Protein AF-A0A4Q3C6B8-F1 (afdb_monomer)

Foldseek 3Di:
DEDEEAPCFFDPLVVDTDGHYPAQEAEADQEEYEYYYDQEEHEYENEEEYAYHYYNAHYEYEYEYEYELPHAEYEYEHHNHYYAYEYDYHYDNHAYEYEAENHDDEEYEYEHEPYQEYEYEDAEYAYEYEYEQQHHAYEYEDHAAQYEYEYAAAQLRHDNFVRAEYEHDDVVRNYAYHCPRVVVNLVAPPDDDDACQVLQAWAWEDDPQKIFTWGDRDSPVPDTTGRYIYHRDDPLNDACSRYNNHQHHYPPDGTDD

pLDDT: mean 91.23, std 8.82, range [54.34, 98.69]

Sequence (257 aa):
MRVSVGPATAQNTGHGNDTLAGIENLFGSSFDDELSGNSSANYLHGFDGGNDLLEGMGGDDVLEVQRSSSSGAAAITMLGGGGSDILRYTGNGASDSATLSGGGGSSDTIEATGLLNGTITTSSGNDRASIDTMVGQYVITMGSGGDVLALQSTGGGFRAVNAINLTDFDPAEGDRIDLSAWIAGGALQNYTRGNPFLTGHLQLAQAGPHTLLQVDRDGGSDNFVTLLTFQNVTATAFTAASLGGFPPHVEGQGPLD

Secondary structure (DSSP, 8-state):
-EEESS-SS-EE-SSSEE---S--EEE--SS--EEE--SS--EEE--SSS--EEE--SSS-EEEEEE-TTSPP-EEEEEEEESS-EEEEEESS---EEEEEEEESS--EEEEES-SEEEEE--BSS-EEEEESSS-EEEEE--BSS-EEEEE-STT----SS-EEES---TTTT-EEE-HHHHHTT-SSS--SS-TTTTTSEEEEEETTEEEEEE-SSS-SS--EEEEEETT--GGG--GGGGTT---BBTTS-B--

Mean predicted aligned error: 5.63 Å

Solvent-accessible surface area (backbone atoms only — not comparable to full-atom values): 12058 Å² total; per-residue (Å²): 68,48,47,55,40,56,43,96,51,69,34,52,65,80,82,52,71,46,65,45,69,90,57,53,68,49,73,51,43,62,42,46,23,38,41,35,41,39,75,49,53,26,39,41,32,40,42,50,30,41,43,29,38,40,34,28,50,21,31,48,21,38,41,38,36,46,35,45,59,83,35,65,68,28,55,36,36,40,35,26,30,24,39,46,13,36,40,38,40,42,29,49,73,26,62,27,37,37,40,41,31,28,35,51,81,26,43,21,39,38,39,40,36,44,43,34,32,39,39,39,37,31,44,28,32,56,29,36,40,36,36,42,33,54,65,22,33,36,42,38,37,60,54,47,46,43,28,34,46,32,41,33,25,64,91,33,34,72,60,29,59,74,22,34,38,34,60,52,74,39,60,89,55,47,22,27,38,35,48,64,54,18,51,75,21,39,44,44,43,94,67,85,84,82,48,52,35,79,54,29,26,32,36,35,39,72,55,85,62,21,19,30,42,24,37,15,49,70,29,81,67,77,68,70,42,42,40,35,37,34,42,75,29,60,59,86,66,63,40,23,74,32,43,64,66,33,54,46,25,39,69,100,55,68,73,52,130

Structure (mmCIF, N/CA/C/O backbone):
data_AF-A0A4Q3C6B8-F1
#
_entry.id   AF-A0A4Q3C6B8-F1
#
loop_
_atom_site.group_PDB
_atom_site.id
_atom_site.type_symbol
_atom_site.label_atom_id
_atom_site.label_alt_id
_atom_site.label_comp_id
_atom_site.label_asym_id
_atom_site.label_entity_id
_atom_site.label_seq_id
_atom_site.pdbx_PDB_ins_code
_atom_site.Cartn_x
_atom_site.Cartn_y
_atom_site.Cartn_z
_atom_site.occupancy
_atom_site.B_iso_or_equiv
_atom_site.auth_seq_id
_atom_site.auth_comp_id
_atom_site.auth_asym_id
_atom_site.auth_atom_id
_atom_site.pdbx_PDB_model_num
ATOM 1 N N . MET A 1 1 ? 19.639 2.929 -17.322 1.00 80.12 1 MET A N 1
ATOM 2 C CA . MET A 1 1 ? 19.538 2.999 -18.795 1.00 80.12 1 MET A CA 1
ATOM 3 C C . MET A 1 1 ? 18.156 3.547 -19.167 1.00 80.12 1 MET A C 1
ATOM 5 O O . MET A 1 1 ? 17.335 3.666 -18.276 1.00 80.12 1 MET A O 1
ATOM 9 N N . ARG A 1 2 ? 17.872 3.920 -20.425 1.00 81.81 2 ARG A N 1
ATOM 10 C CA . ARG A 1 2 ? 16.517 4.356 -20.825 1.00 81.81 2 ARG A CA 1
ATOM 11 C C . ARG A 1 2 ? 16.004 3.507 -21.981 1.00 81.81 2 ARG A C 1
ATOM 13 O O . ARG A 1 2 ? 16.585 3.545 -23.066 1.00 81.81 2 ARG A O 1
ATOM 20 N N . VAL A 1 3 ? 14.919 2.779 -21.752 1.00 81.00 3 VAL A N 1
ATOM 21 C CA . VAL A 1 3 ? 14.316 1.847 -22.710 1.00 81.00 3 VAL A CA 1
ATOM 22 C C . VAL A 1 3 ? 12.826 2.131 -22.807 1.00 81.00 3 VAL A C 1
ATOM 24 O O . VAL A 1 3 ? 12.165 2.392 -21.805 1.00 81.00 3 VAL A O 1
ATOM 27 N N . SER A 1 4 ? 12.280 2.101 -24.019 1.00 79.56 4 SER A N 1
ATOM 28 C CA . SER A 1 4 ? 10.838 2.260 -24.220 1.00 79.56 4 SER A CA 1
ATOM 29 C C . SER A 1 4 ? 10.342 1.267 -25.254 1.00 79.56 4 SER A C 1
ATOM 31 O O . SER A 1 4 ? 11.042 0.998 -26.231 1.00 79.56 4 SER A O 1
ATOM 33 N N . VAL A 1 5 ? 9.134 0.743 -25.080 1.00 77.19 5 VAL A N 1
ATOM 34 C CA . VAL A 1 5 ? 8.545 -0.157 -26.069 1.00 77.19 5 VAL A CA 1
ATOM 35 C C . VAL A 1 5 ? 8.036 0.626 -27.281 1.00 77.19 5 VAL A C 1
ATOM 37 O O . VAL A 1 5 ? 7.344 1.632 -27.156 1.00 77.19 5 VAL A O 1
ATOM 40 N N . GLY A 1 6 ? 8.340 0.140 -28.489 1.00 67.75 6 GLY A N 1
ATOM 41 C CA . GLY A 1 6 ? 7.718 0.617 -29.725 1.00 67.75 6 GLY A CA 1
ATOM 42 C C . GLY A 1 6 ? 8.339 1.813 -30.468 1.00 67.75 6 GLY A C 1
ATOM 43 O O . GLY A 1 6 ? 7.788 2.158 -31.519 1.00 67.75 6 GLY A O 1
ATOM 44 N N . PRO A 1 7 ? 9.455 2.457 -30.067 1.00 59.62 7 PRO A N 1
ATOM 45 C CA . PRO A 1 7 ? 10.072 3.428 -30.951 1.00 59.62 7 PRO A CA 1
ATOM 46 C C . PRO A 1 7 ? 10.719 2.706 -32.134 1.00 59.62 7 PRO A C 1
ATOM 48 O O . PRO A 1 7 ? 11.651 1.920 -31.989 1.00 59.62 7 PRO A O 1
ATOM 51 N N . ALA A 1 8 ? 10.298 3.066 -33.347 1.00 62.09 8 ALA A N 1
ATOM 52 C CA . ALA A 1 8 ? 10.990 2.715 -34.590 1.00 62.09 8 ALA A CA 1
ATOM 53 C C . ALA A 1 8 ? 12.325 3.482 -34.767 1.00 62.09 8 ALA A C 1
ATOM 55 O O . ALA A 1 8 ? 12.795 3.693 -35.885 1.00 62.09 8 ALA A O 1
ATOM 56 N N . THR A 1 9 ? 12.923 3.944 -33.667 1.00 69.69 9 THR A N 1
ATOM 57 C CA . THR A 1 9 ? 14.166 4.716 -33.611 1.00 69.69 9 THR A CA 1
ATOM 58 C C . THR A 1 9 ? 15.103 4.100 -32.585 1.00 69.69 9 THR A C 1
ATOM 60 O O . THR A 1 9 ? 14.650 3.620 -31.549 1.00 69.69 9 THR A O 1
ATOM 63 N N . ALA A 1 10 ? 16.407 4.157 -32.849 1.00 77.06 10 ALA A N 1
ATOM 64 C CA . ALA A 1 10 ? 17.392 3.523 -31.990 1.00 77.06 10 ALA A CA 1
ATOM 65 C C . ALA A 1 10 ? 17.467 4.175 -30.590 1.00 77.06 10 ALA A C 1
ATOM 67 O O . ALA A 1 10 ? 17.500 5.401 -30.472 1.00 77.06 10 ALA A O 1
ATOM 68 N N . GLN A 1 11 ? 17.522 3.346 -29.549 1.00 78.44 11 GLN A N 1
ATOM 69 C CA . GLN A 1 11 ? 17.555 3.699 -28.130 1.00 78.44 11 GLN A CA 1
ATOM 70 C C . GLN A 1 11 ? 18.843 3.202 -27.482 1.00 78.44 11 GLN A C 1
ATOM 72 O O . GLN A 1 11 ? 19.295 2.106 -27.793 1.00 78.44 11 GLN A O 1
ATOM 77 N N . ASN A 1 12 ? 19.408 3.968 -26.547 1.00 77.62 12 ASN A N 1
ATOM 78 C CA . ASN A 1 12 ? 20.591 3.537 -25.808 1.00 77.62 12 ASN A CA 1
ATOM 79 C C . ASN A 1 12 ? 20.211 2.592 -24.653 1.00 77.62 12 ASN A C 1
ATOM 81 O O . ASN A 1 12 ? 19.857 3.042 -23.562 1.00 77.62 12 ASN A O 1
ATOM 85 N N . THR A 1 13 ? 20.335 1.289 -24.889 1.00 76.56 13 THR A N 1
ATOM 86 C CA . THR A 1 13 ? 20.000 0.199 -23.951 1.00 76.56 13 THR A CA 1
ATOM 87 C C . THR A 1 13 ? 21.134 -0.121 -22.969 1.00 76.56 13 THR A C 1
ATOM 89 O O . THR A 1 13 ? 21.165 -1.184 -22.361 1.00 76.56 13 THR A O 1
ATOM 92 N N . GLY A 1 14 ? 22.159 0.732 -22.871 1.00 70.19 14 GLY A N 1
ATOM 93 C CA . GLY A 1 14 ? 23.375 0.421 -22.109 1.00 70.19 14 GLY A CA 1
ATOM 94 C C . GLY A 1 14 ? 24.320 -0.572 -22.804 1.00 70.19 14 GLY A C 1
ATOM 95 O O . GLY A 1 14 ? 25.470 -0.705 -22.383 1.00 70.19 14 GLY A O 1
ATOM 96 N N . HIS A 1 15 ? 23.896 -1.193 -23.911 1.00 75.38 15 HIS A N 1
ATOM 97 C CA . HIS A 1 15 ? 24.707 -2.095 -24.739 1.00 75.38 15 HIS A CA 1
ATOM 98 C C . HIS A 1 15 ? 24.852 -1.638 -26.199 1.00 75.38 15 HIS A C 1
ATOM 100 O O . HIS A 1 15 ? 25.316 -2.392 -27.052 1.00 75.38 15 HIS A O 1
ATOM 106 N N . GLY A 1 16 ? 24.524 -0.380 -26.483 1.00 76.19 16 GLY A N 1
ATOM 107 C CA . GLY A 1 16 ? 24.521 0.177 -27.830 1.00 76.19 16 GLY A CA 1
ATOM 108 C C . GLY A 1 16 ? 23.210 0.891 -28.115 1.00 76.19 16 GLY A C 1
ATOM 109 O O . GLY A 1 16 ? 22.441 1.167 -27.201 1.00 76.19 16 GLY A O 1
ATOM 110 N N . ASN A 1 17 ? 22.992 1.224 -29.388 1.00 79.44 17 ASN A N 1
ATOM 111 C CA . ASN A 1 17 ? 21.743 1.815 -29.850 1.00 79.44 17 ASN A CA 1
ATOM 112 C C . ASN A 1 17 ? 20.891 0.733 -30.529 1.00 79.44 17 ASN A C 1
ATOM 114 O O . ASN A 1 17 ? 21.224 0.318 -31.640 1.00 79.44 17 ASN A O 1
ATOM 118 N N . ASP A 1 18 ? 19.792 0.321 -29.903 1.00 71.62 18 ASP A N 1
ATOM 119 C CA . ASP A 1 18 ? 18.901 -0.740 -30.384 1.00 71.62 18 ASP A CA 1
ATOM 120 C C . ASP A 1 18 ? 17.544 -0.188 -30.816 1.00 71.62 18 ASP A C 1
ATOM 122 O O . ASP A 1 18 ? 17.022 0.748 -30.223 1.00 71.62 18 ASP A O 1
ATOM 126 N N . THR A 1 19 ? 16.942 -0.765 -31.854 1.00 72.31 19 THR A N 1
ATOM 127 C CA . THR A 1 19 ? 15.549 -0.464 -32.226 1.00 72.31 19 THR A CA 1
ATOM 128 C C . THR A 1 19 ? 14.666 -1.606 -31.744 1.00 72.31 19 THR A C 1
ATOM 130 O O . THR A 1 19 ? 14.809 -2.729 -32.225 1.00 72.31 19 THR A O 1
ATOM 133 N N . LEU A 1 20 ? 13.771 -1.324 -30.797 1.00 68.81 20 LEU A N 1
ATOM 134 C CA . LEU A 1 20 ? 12.902 -2.317 -30.167 1.00 68.81 20 LEU A CA 1
ATOM 135 C C . LEU A 1 20 ? 11.467 -2.144 -30.678 1.00 68.81 20 LEU A C 1
ATOM 137 O O . LEU A 1 20 ? 10.818 -1.131 -30.423 1.00 68.81 20 LEU A O 1
ATOM 141 N N . ALA A 1 21 ? 10.966 -3.139 -31.409 1.00 67.44 21 ALA A N 1
ATOM 142 C CA . ALA A 1 21 ? 9.603 -3.156 -31.932 1.00 67.44 21 ALA A CA 1
ATOM 143 C C . ALA A 1 21 ? 8.926 -4.489 -31.589 1.00 67.44 21 ALA A C 1
ATOM 145 O O . ALA A 1 21 ? 9.534 -5.540 -31.780 1.00 67.44 21 ALA A O 1
ATOM 146 N N . GLY A 1 22 ? 7.677 -4.432 -31.108 1.00 63.47 22 GLY A N 1
ATOM 147 C CA . GLY A 1 22 ? 6.909 -5.618 -30.702 1.00 63.47 22 GLY A CA 1
ATOM 148 C C . GLY A 1 22 ? 7.515 -6.355 -29.504 1.00 63.47 22 GLY A C 1
ATOM 149 O O . GLY A 1 22 ? 7.653 -7.569 -29.557 1.00 63.47 22 GLY A O 1
ATOM 150 N N . ILE A 1 23 ? 7.980 -5.611 -28.494 1.00 65.94 23 ILE A N 1
ATOM 151 C CA . ILE A 1 23 ? 8.549 -6.162 -27.259 1.00 65.94 23 ILE A CA 1
ATOM 152 C C . ILE A 1 23 ? 7.577 -5.885 -26.121 1.00 65.94 23 ILE A C 1
ATOM 154 O O . ILE A 1 23 ? 7.405 -4.739 -25.745 1.00 65.94 23 ILE A O 1
ATOM 158 N N . GLU A 1 24 ? 6.975 -6.911 -25.542 1.00 77.56 24 GLU A N 1
ATOM 159 C CA . GLU A 1 24 ? 6.003 -6.738 -24.456 1.00 77.56 24 GLU A CA 1
ATOM 160 C C . GLU A 1 24 ? 6.659 -6.732 -23.066 1.00 77.56 24 GLU A C 1
ATOM 162 O O . GLU A 1 24 ? 6.026 -6.344 -22.092 1.00 77.56 24 GLU A O 1
ATOM 167 N N . ASN A 1 25 ? 7.931 -7.137 -22.965 1.00 86.25 25 ASN A N 1
ATOM 168 C CA . ASN A 1 25 ? 8.633 -7.295 -21.691 1.00 86.25 25 ASN A CA 1
ATOM 169 C C . ASN A 1 25 ? 9.926 -6.468 -21.668 1.00 86.25 25 ASN A C 1
ATOM 171 O O . ASN A 1 25 ? 10.838 -6.740 -22.455 1.00 86.25 25 ASN A O 1
ATOM 175 N N . LEU A 1 26 ? 10.035 -5.512 -20.744 1.00 90.00 26 LEU A N 1
ATOM 176 C CA . LEU A 1 26 ? 11.268 -4.773 -20.477 1.00 90.00 26 LEU A CA 1
ATOM 177 C C . LEU A 1 26 ? 11.863 -5.198 -19.139 1.00 90.00 26 LEU A C 1
ATOM 179 O O . LEU A 1 26 ? 11.200 -5.193 -18.106 1.00 90.00 26 LEU A O 1
ATOM 183 N N . PHE A 1 27 ? 13.150 -5.518 -19.173 1.00 91.31 27 PHE A N 1
ATOM 184 C CA . PHE A 1 27 ? 13.936 -5.813 -17.989 1.00 91.31 27 PHE A CA 1
ATOM 185 C C . PHE A 1 27 ? 15.023 -4.754 -17.845 1.00 91.31 27 PHE A C 1
ATOM 187 O O . PHE A 1 27 ? 15.766 -4.486 -18.792 1.00 91.31 27 PHE A O 1
ATOM 194 N N . GLY A 1 28 ? 15.079 -4.163 -16.660 1.00 90.44 28 GLY A N 1
ATOM 195 C CA . GLY A 1 28 ? 16.131 -3.278 -16.209 1.00 90.44 28 GLY A CA 1
ATOM 196 C C . GLY A 1 28 ? 17.427 -4.027 -15.915 1.00 90.44 28 GLY A C 1
ATOM 197 O O . GLY A 1 28 ? 17.651 -5.179 -16.296 1.00 90.44 28 GLY A O 1
ATOM 198 N N . SER A 1 29 ?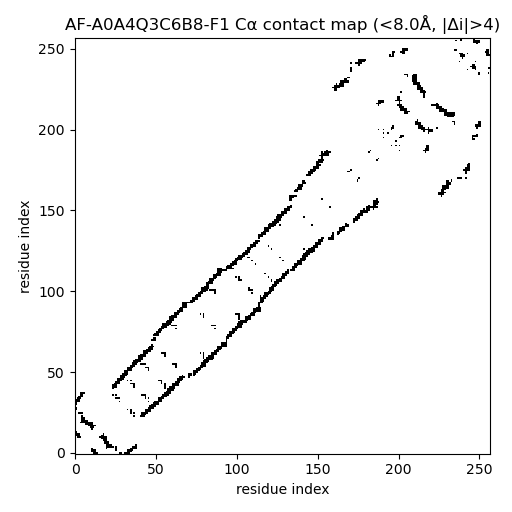 18.296 -3.327 -15.221 1.00 90.38 29 SER A N 1
ATOM 199 C CA . SER A 1 29 ? 19.641 -3.690 -14.829 1.00 90.38 29 SER A CA 1
ATOM 200 C C . SER A 1 29 ? 19.786 -3.505 -13.316 1.00 90.38 29 SER A C 1
ATOM 202 O O . SER A 1 29 ? 18.814 -3.317 -12.603 1.00 90.38 29 SER A O 1
ATOM 204 N N . SER A 1 30 ? 21.008 -3.588 -12.790 1.00 90.38 30 SER A N 1
ATOM 205 C CA . SER A 1 30 ? 21.269 -3.278 -11.374 1.00 90.38 30 SER A CA 1
ATOM 206 C C . SER A 1 30 ? 21.571 -1.795 -11.113 1.00 90.38 30 SER A C 1
ATOM 208 O O . SER A 1 30 ? 22.148 -1.445 -10.081 1.00 90.38 30 SER A O 1
ATOM 210 N N . PHE A 1 31 ? 21.277 -0.931 -12.081 1.00 91.31 31 PHE A N 1
ATOM 211 C CA . PHE A 1 31 ? 21.571 0.499 -12.070 1.00 91.31 31 PHE A CA 1
ATOM 212 C C . PHE A 1 31 ? 20.299 1.285 -12.359 1.00 91.31 31 PHE A C 1
ATOM 214 O O . PHE A 1 31 ? 19.323 0.712 -12.802 1.00 91.31 31 PHE A O 1
ATOM 221 N N . ASP A 1 32 ? 20.352 2.603 -12.182 1.00 94.81 32 ASP A N 1
ATOM 222 C CA . ASP A 1 32 ? 19.213 3.490 -12.422 1.00 94.81 32 ASP A CA 1
ATOM 223 C C . ASP A 1 32 ? 18.615 3.294 -13.823 1.00 94.81 32 ASP A C 1
ATOM 225 O O . ASP A 1 32 ? 19.277 3.615 -14.823 1.00 94.81 32 ASP A O 1
ATOM 229 N N . ASP A 1 33 ? 17.376 2.804 -13.900 1.00 94.62 33 ASP A N 1
ATOM 230 C CA . ASP A 1 33 ? 16.663 2.533 -15.146 1.00 94.62 33 ASP A CA 1
ATOM 231 C C . ASP A 1 33 ? 15.398 3.380 -15.342 1.00 94.62 33 ASP A C 1
ATOM 233 O O . ASP A 1 33 ? 14.658 3.687 -14.420 1.00 94.62 33 ASP A O 1
ATOM 237 N N . GLU A 1 34 ? 15.143 3.762 -16.592 1.00 95.12 34 GLU A N 1
ATOM 238 C CA . GLU A 1 34 ? 13.916 4.401 -17.066 1.00 95.12 34 GLU A CA 1
ATOM 239 C C . GLU A 1 34 ? 13.293 3.453 -18.095 1.00 95.12 34 GLU A C 1
ATOM 241 O O . GLU A 1 34 ? 13.789 3.329 -19.221 1.00 95.12 34 GLU A O 1
ATOM 246 N N . LEU A 1 35 ? 12.250 2.735 -17.688 1.00 94.56 35 LEU A N 1
ATOM 247 C CA . LEU A 1 35 ? 11.538 1.745 -18.488 1.00 94.56 35 LEU A CA 1
ATOM 248 C C . LEU A 1 35 ? 10.136 2.270 -18.788 1.00 94.56 35 LEU A C 1
ATOM 250 O O . LEU A 1 35 ? 9.368 2.539 -17.871 1.00 94.56 35 LEU A O 1
ATOM 254 N N . SER A 1 36 ? 9.789 2.385 -20.066 1.00 94.94 36 SER A N 1
ATOM 255 C CA . SER A 1 36 ? 8.469 2.858 -20.490 1.00 94.94 36 SER A CA 1
ATOM 256 C C . SER A 1 36 ? 7.791 1.852 -21.421 1.00 94.94 36 SER A C 1
ATOM 258 O O . SER A 1 36 ? 8.395 1.367 -22.382 1.00 94.94 36 SER A O 1
ATOM 260 N N . GLY A 1 37 ? 6.542 1.522 -21.123 1.00 93.81 37 GLY A N 1
ATOM 261 C CA . GLY A 1 37 ? 5.660 0.693 -21.924 1.00 93.81 37 GLY A CA 1
ATOM 262 C C . GLY A 1 37 ? 5.075 1.432 -23.129 1.00 93.81 37 GLY A C 1
ATOM 263 O O . GLY A 1 37 ? 5.671 2.356 -23.691 1.00 93.81 37 GLY A O 1
ATOM 264 N N . ASN A 1 38 ? 3.910 0.982 -23.581 1.00 90.31 38 ASN A N 1
ATOM 265 C CA . ASN A 1 38 ? 3.151 1.566 -24.675 1.00 90.31 38 ASN A CA 1
ATOM 266 C C . ASN A 1 38 ? 1.646 1.570 -24.349 1.00 90.31 38 ASN A C 1
ATOM 268 O O . ASN A 1 38 ? 1.272 1.808 -23.222 1.00 90.31 38 ASN A O 1
ATOM 272 N N . SER A 1 39 ? 0.762 1.425 -25.337 1.00 92.00 39 SER A N 1
ATOM 273 C CA . SER A 1 39 ? -0.702 1.424 -25.120 1.00 92.00 39 SER A CA 1
ATOM 274 C C . SER A 1 39 ? -1.308 0.016 -25.027 1.00 92.00 39 SER A C 1
ATOM 276 O O . SER A 1 39 ? -2.524 -0.153 -25.099 1.00 92.00 39 SER A O 1
ATOM 278 N N . SER A 1 40 ? -0.453 -1.001 -24.979 1.00 91.88 40 SER A N 1
ATOM 279 C CA . SER A 1 40 ? -0.781 -2.419 -24.863 1.00 91.88 40 SER A CA 1
ATOM 280 C C . SER A 1 40 ? -0.131 -2.961 -23.603 1.00 91.88 40 SER A C 1
ATOM 282 O O . SER A 1 40 ? 0.941 -2.488 -23.253 1.00 91.88 40 SER A O 1
ATOM 284 N N . ALA A 1 41 ? -0.700 -4.030 -23.045 1.00 93.69 41 ALA A N 1
ATOM 285 C CA . ALA A 1 41 ? -0.169 -4.712 -21.868 1.00 93.69 41 ALA A CA 1
ATOM 286 C C . ALA A 1 41 ? 1.341 -4.995 -21.964 1.00 93.69 41 ALA A C 1
ATOM 288 O O . ALA A 1 41 ? 1.824 -5.618 -22.922 1.00 93.69 41 ALA A O 1
ATOM 289 N N . ASN A 1 42 ? 2.083 -4.551 -20.958 1.00 94.12 42 ASN A N 1
ATOM 290 C CA . ASN A 1 42 ? 3.520 -4.696 -20.828 1.00 94.12 42 ASN A CA 1
ATOM 291 C C . ASN A 1 42 ? 3.901 -5.263 -19.461 1.00 94.12 42 ASN A C 1
ATOM 293 O O . ASN A 1 42 ? 3.222 -5.083 -18.453 1.00 94.12 42 ASN A O 1
ATOM 297 N N . TYR A 1 43 ? 5.037 -5.948 -19.430 1.00 96.75 43 TYR A N 1
ATOM 298 C CA . TYR A 1 43 ? 5.699 -6.350 -18.198 1.00 96.75 43 TYR A CA 1
ATOM 299 C C . TYR A 1 43 ? 7.008 -5.574 -18.066 1.00 96.75 43 TYR A C 1
ATOM 301 O O . TYR A 1 43 ? 7.909 -5.724 -18.896 1.00 96.75 43 TYR A O 1
ATOM 309 N N . LEU A 1 44 ? 7.120 -4.746 -17.031 1.00 97.44 44 LEU A N 1
ATOM 310 C CA . LEU A 1 44 ? 8.306 -3.944 -16.740 1.00 97.44 44 LEU A CA 1
ATOM 311 C C . LEU A 1 44 ? 8.921 -4.419 -15.424 1.00 97.44 44 LEU A C 1
ATOM 313 O O . LEU A 1 44 ? 8.256 -4.416 -14.392 1.00 97.44 44 LEU A O 1
ATOM 317 N N . HIS A 1 45 ? 10.196 -4.797 -15.438 1.00 96.50 45 HIS A N 1
ATOM 318 C CA . HIS A 1 45 ? 10.894 -5.263 -14.242 1.00 96.50 45 HIS A CA 1
ATOM 319 C C . HIS A 1 45 ? 12.179 -4.461 -14.022 1.00 96.50 45 HIS A C 1
ATOM 321 O O . HIS A 1 45 ? 13.125 -4.613 -14.788 1.00 96.50 45 HIS A O 1
ATOM 327 N N . GLY A 1 46 ? 12.229 -3.642 -12.965 1.00 93.38 46 GLY A N 1
ATOM 328 C CA . GLY A 1 46 ? 13.370 -2.770 -12.633 1.00 93.38 46 GLY A CA 1
ATOM 329 C C . GLY A 1 46 ? 14.621 -3.493 -12.120 1.00 93.38 46 GLY A C 1
ATOM 330 O O . GLY A 1 46 ? 15.699 -2.926 -12.153 1.00 93.38 46 GLY A O 1
ATOM 331 N N . PHE A 1 47 ? 14.510 -4.772 -11.742 1.00 89.88 47 PHE A N 1
ATOM 332 C CA . PHE A 1 47 ? 15.596 -5.583 -11.175 1.00 89.88 47 PHE A CA 1
ATOM 333 C C . PHE A 1 47 ? 16.142 -5.044 -9.830 1.00 89.88 47 PHE A C 1
ATOM 335 O O . PHE A 1 47 ? 15.470 -4.292 -9.119 1.00 89.88 47 PHE A O 1
ATOM 342 N N . ASP A 1 48 ? 17.304 -5.564 -9.410 1.00 90.31 48 ASP A N 1
ATOM 343 C CA . ASP A 1 48 ? 17.908 -5.300 -8.104 1.00 90.31 48 ASP A CA 1
ATOM 344 C C . ASP A 1 48 ? 18.938 -4.163 -8.163 1.00 90.31 48 ASP A C 1
ATOM 346 O O . ASP A 1 48 ? 20.048 -4.360 -8.667 1.00 90.31 48 ASP A O 1
ATOM 350 N N . GLY A 1 49 ? 18.597 -3.015 -7.571 1.00 88.88 49 GLY A N 1
ATOM 351 C CA . GLY A 1 49 ? 19.477 -1.852 -7.410 1.00 88.88 49 GLY A CA 1
ATOM 352 C C . GLY A 1 49 ? 19.084 -0.653 -8.274 1.00 88.88 49 GLY A C 1
ATOM 353 O O . GLY A 1 49 ? 18.243 -0.762 -9.146 1.00 88.88 49 GLY A O 1
ATOM 354 N N . GLY A 1 50 ? 19.691 0.505 -8.004 1.00 93.69 50 GLY A N 1
ATOM 355 C CA . GLY A 1 50 ? 19.443 1.734 -8.764 1.00 93.69 50 GLY A CA 1
ATOM 356 C C . GLY A 1 50 ? 18.142 2.458 -8.413 1.00 93.69 50 GLY A C 1
ATOM 357 O O . GLY A 1 50 ? 17.284 1.927 -7.707 1.00 93.69 50 GLY A O 1
ATOM 358 N N . ASN A 1 51 ? 18.033 3.706 -8.860 1.00 96.12 51 ASN A N 1
ATOM 359 C CA . ASN A 1 51 ? 16.791 4.477 -8.855 1.00 96.12 51 ASN A CA 1
ATOM 360 C C . ASN A 1 51 ? 16.023 4.196 -10.144 1.00 96.12 51 ASN A C 1
ATOM 362 O O . ASN A 1 51 ? 16.465 4.620 -11.213 1.00 96.12 51 ASN A O 1
ATOM 366 N N . ASP A 1 52 ? 14.879 3.531 -10.028 1.00 96.94 52 ASP A N 1
ATOM 367 C CA . ASP A 1 52 ? 14.123 3.086 -11.194 1.00 96.94 52 ASP A CA 1
ATOM 368 C C . ASP A 1 52 ? 12.839 3.887 -11.384 1.00 96.94 52 ASP A C 1
ATOM 370 O O . ASP A 1 52 ? 12.096 4.157 -10.434 1.00 96.94 52 ASP A O 1
ATOM 374 N N . LEU A 1 53 ? 12.566 4.219 -12.641 1.00 97.75 53 LEU A N 1
ATOM 375 C CA . LEU A 1 53 ? 11.305 4.743 -13.138 1.00 97.75 53 LEU A CA 1
ATOM 376 C C . LEU A 1 53 ? 10.705 3.719 -14.103 1.00 97.75 53 LEU A C 1
ATOM 378 O O . LEU A 1 53 ? 11.274 3.457 -15.161 1.00 97.75 53 LEU A O 1
ATOM 382 N N . LEU A 1 54 ? 9.561 3.148 -13.736 1.00 98.25 54 LEU A N 1
ATOM 383 C CA . LEU A 1 54 ? 8.770 2.251 -14.574 1.00 98.25 54 LEU A CA 1
ATOM 384 C C . LEU A 1 54 ? 7.435 2.930 -14.897 1.00 98.25 54 LEU A C 1
ATOM 386 O O . LEU A 1 54 ? 6.696 3.296 -13.984 1.00 98.25 54 LEU A O 1
ATOM 390 N N . GLU A 1 55 ? 7.120 3.070 -16.181 1.00 97.75 55 GLU A N 1
ATOM 391 C CA . GLU A 1 55 ? 5.884 3.686 -16.676 1.00 97.75 55 GLU A CA 1
ATOM 392 C C . GLU A 1 55 ? 5.170 2.717 -17.626 1.00 97.75 55 GLU A C 1
ATOM 394 O O . GLU A 1 55 ? 5.650 2.517 -18.738 1.00 97.75 55 GLU A O 1
ATOM 399 N N . GLY A 1 56 ? 4.046 2.117 -17.224 1.00 95.69 56 GLY A N 1
ATOM 400 C CA . GLY A 1 56 ? 3.252 1.213 -18.075 1.00 95.69 56 GLY A CA 1
ATOM 401 C C . GLY A 1 56 ? 2.609 1.935 -19.265 1.00 95.69 56 GLY A C 1
ATOM 402 O O . GLY A 1 56 ? 2.720 1.494 -20.407 1.00 95.69 56 GLY A O 1
ATOM 403 N N . MET A 1 57 ? 2.154 3.167 -19.013 1.00 94.44 57 MET A N 1
ATOM 404 C CA . MET A 1 57 ? 1.504 4.102 -19.938 1.00 94.44 57 MET A CA 1
ATOM 405 C C . MET A 1 57 ? 0.031 3.773 -20.179 1.00 94.44 57 MET A C 1
ATOM 407 O O . MET A 1 57 ? -0.825 4.500 -19.679 1.00 94.44 57 MET A O 1
ATOM 411 N N . GLY A 1 58 ? -0.293 2.764 -20.978 1.00 93.00 58 GLY A N 1
ATOM 412 C CA . GLY A 1 58 ? -1.677 2.368 -21.202 1.00 93.00 58 GLY A CA 1
ATOM 413 C C . GLY A 1 58 ? -1.813 0.880 -21.491 1.00 93.00 58 GLY A C 1
ATOM 414 O O . GLY A 1 58 ? -0.928 0.279 -22.084 1.00 93.00 58 GLY A O 1
ATOM 415 N N . GLY A 1 59 ? -2.981 0.315 -21.205 1.00 94.50 59 GLY A N 1
ATOM 416 C CA . GLY A 1 59 ? -3.171 -1.133 -21.211 1.00 94.50 59 GLY A CA 1
ATOM 417 C C . GLY A 1 59 ? -3.059 -1.688 -19.794 1.00 94.50 59 GLY A C 1
ATOM 418 O O . GLY A 1 59 ? -2.865 -0.939 -18.854 1.00 94.50 59 GLY A O 1
ATOM 419 N N . ASP A 1 60 ? -3.253 -2.996 -19.647 1.00 95.94 60 ASP A N 1
ATOM 420 C CA . ASP A 1 60 ? -3.182 -3.650 -18.339 1.00 95.94 60 ASP A CA 1
ATOM 421 C C . ASP A 1 60 ? -1.742 -4.131 -18.111 1.00 95.94 60 ASP A C 1
ATOM 423 O O . ASP A 1 60 ? -1.318 -5.144 -18.688 1.00 95.94 60 ASP A O 1
ATOM 427 N N . ASP A 1 61 ? -0.977 -3.392 -17.316 1.00 96.88 61 ASP A N 1
ATOM 428 C CA . ASP A 1 61 ? 0.459 -3.578 -17.154 1.00 96.88 61 ASP A CA 1
ATOM 429 C C . ASP A 1 61 ? 0.828 -4.300 -15.853 1.00 96.88 61 ASP A C 1
ATOM 431 O O . ASP A 1 61 ? 0.102 -4.336 -14.856 1.00 96.88 61 ASP A O 1
ATOM 435 N N . VAL A 1 62 ? 2.019 -4.898 -15.849 1.00 97.94 62 VAL A N 1
ATOM 436 C CA . VAL A 1 62 ? 2.638 -5.459 -14.647 1.00 97.94 62 VAL A CA 1
ATOM 437 C C . VAL A 1 62 ? 4.001 -4.818 -14.444 1.00 97.94 62 VAL A C 1
ATOM 439 O O . VAL A 1 62 ? 4.926 -5.038 -15.226 1.00 97.94 62 VAL A O 1
ATOM 442 N N . LEU A 1 63 ? 4.135 -4.055 -13.364 1.00 98.50 63 LEU A N 1
ATOM 443 C CA . LEU A 1 63 ? 5.367 -3.380 -12.971 1.00 98.50 63 LEU A CA 1
ATOM 444 C C . LEU A 1 63 ? 5.927 -4.058 -11.719 1.00 98.50 63 LEU A C 1
ATOM 446 O O . LEU A 1 63 ? 5.226 -4.208 -10.718 1.00 98.50 63 LEU A O 1
ATOM 450 N N . GLU A 1 64 ? 7.188 -4.479 -11.762 1.00 98.19 64 GLU A N 1
ATOM 451 C CA . GLU A 1 64 ? 7.829 -5.208 -10.669 1.00 98.19 64 GLU A CA 1
ATOM 452 C C . GLU A 1 64 ? 9.212 -4.650 -10.321 1.00 98.19 64 GLU A C 1
ATOM 454 O O . GLU A 1 64 ? 10.060 -4.414 -11.183 1.00 98.19 64 GLU A O 1
ATOM 459 N N . VAL A 1 65 ? 9.465 -4.500 -9.022 1.00 97.44 65 VAL A N 1
ATOM 460 C CA . VAL A 1 65 ? 10.785 -4.193 -8.465 1.00 97.44 65 VAL A CA 1
ATOM 461 C C . VAL A 1 65 ? 11.061 -5.125 -7.289 1.00 97.44 65 VAL A C 1
ATOM 463 O O . VAL A 1 65 ? 10.271 -5.219 -6.345 1.00 97.44 65 VAL A O 1
ATOM 466 N N . GLN A 1 66 ? 12.203 -5.810 -7.337 1.00 95.12 66 GLN A N 1
ATOM 467 C CA . GLN A 1 66 ? 12.651 -6.740 -6.302 1.00 95.12 66 GLN A CA 1
ATOM 468 C C . GLN A 1 66 ? 13.983 -6.267 -5.725 1.00 95.12 66 GLN A C 1
ATOM 470 O O . GLN A 1 66 ? 14.923 -6.001 -6.466 1.00 95.12 66 GLN A O 1
ATOM 475 N N . ARG A 1 67 ? 14.067 -6.173 -4.397 1.00 94.31 67 ARG A N 1
ATOM 476 C CA . ARG A 1 67 ? 15.210 -5.596 -3.686 1.00 94.31 67 ARG A CA 1
ATOM 477 C C . ARG A 1 67 ? 15.750 -6.537 -2.629 1.00 94.31 67 ARG A C 1
ATOM 479 O O . ARG A 1 67 ? 15.023 -7.031 -1.761 1.00 94.31 67 ARG A O 1
ATOM 486 N N . SER A 1 68 ? 17.051 -6.775 -2.699 1.00 91.50 68 SER A N 1
ATOM 487 C CA . SER A 1 68 ? 17.787 -7.544 -1.705 1.00 91.50 68 SER A CA 1
ATOM 488 C C . SER A 1 68 ? 18.268 -6.661 -0.547 1.00 91.50 68 SER A C 1
ATOM 490 O O . SER A 1 68 ? 18.217 -5.435 -0.588 1.00 91.50 68 SER A O 1
ATOM 492 N N . SER A 1 69 ? 18.785 -7.278 0.516 1.00 87.81 69 SER A N 1
ATOM 493 C CA . SER A 1 69 ? 19.390 -6.534 1.632 1.00 87.81 69 SER A CA 1
ATOM 494 C C . SER A 1 69 ? 20.721 -5.874 1.255 1.00 87.81 69 SER A C 1
ATOM 496 O O . SER A 1 69 ? 21.276 -5.111 2.041 1.00 87.81 69 SER A O 1
ATOM 498 N N . SER A 1 70 ? 21.293 -6.249 0.107 1.00 88.12 70 SER A N 1
ATOM 499 C CA . SER A 1 70 ? 22.549 -5.701 -0.418 1.00 88.12 70 SER A CA 1
ATOM 500 C C . SER A 1 70 ? 22.351 -4.516 -1.356 1.00 88.12 70 SER A C 1
ATOM 502 O O . SER A 1 70 ? 23.332 -3.846 -1.683 1.00 88.12 70 SER A O 1
ATOM 504 N N . SER A 1 71 ? 21.119 -4.250 -1.781 1.00 86.81 71 SER A N 1
ATOM 505 C CA . SER A 1 71 ? 20.789 -3.096 -2.609 1.00 86.81 71 SER A CA 1
ATOM 506 C C . SER A 1 71 ? 21.016 -1.825 -1.797 1.00 86.81 71 SER A C 1
ATOM 508 O O . SER A 1 71 ? 20.635 -1.730 -0.628 1.00 86.81 71 SER A O 1
ATOM 510 N N . GLY A 1 72 ? 21.677 -0.841 -2.405 1.00 87.31 72 GLY A N 1
ATOM 511 C CA . GLY A 1 72 ? 21.718 0.499 -1.829 1.00 87.31 72 GLY A CA 1
ATOM 512 C C . GLY A 1 72 ? 20.307 1.079 -1.764 1.00 87.31 72 GLY A C 1
ATOM 513 O O . GLY A 1 72 ? 19.472 0.739 -2.596 1.00 87.31 72 GLY A O 1
ATOM 514 N N . ALA A 1 73 ? 20.062 1.961 -0.793 1.00 91.69 73 ALA A N 1
ATOM 515 C CA . ALA A 1 73 ? 18.799 2.685 -0.720 1.00 91.69 73 ALA A CA 1
ATOM 516 C C . ALA A 1 73 ? 18.545 3.444 -2.029 1.00 91.69 73 ALA A C 1
ATOM 518 O O . ALA A 1 73 ? 19.438 4.146 -2.518 1.00 91.69 73 ALA A O 1
ATOM 519 N N . ALA A 1 74 ? 17.331 3.327 -2.551 1.00 94.69 74 ALA A N 1
ATOM 520 C CA . ALA A 1 74 ? 16.930 3.942 -3.804 1.00 94.69 74 ALA A CA 1
ATOM 521 C C . ALA A 1 74 ? 15.566 4.630 -3.731 1.00 94.69 74 ALA A C 1
ATOM 523 O O . ALA A 1 74 ? 14.743 4.369 -2.848 1.00 94.69 74 ALA A O 1
ATOM 524 N N . ALA A 1 75 ? 15.335 5.505 -4.705 1.00 96.75 75 ALA A N 1
ATOM 525 C CA . ALA A 1 75 ? 14.034 6.072 -5.003 1.00 96.75 75 ALA A CA 1
ATOM 526 C C . ALA A 1 75 ? 13.423 5.351 -6.209 1.00 96.75 75 ALA A C 1
ATOM 528 O O . ALA A 1 75 ? 13.997 5.371 -7.296 1.00 96.75 75 ALA A O 1
ATOM 529 N N . ILE A 1 76 ? 12.259 4.738 -6.004 1.00 98.06 76 ILE A N 1
ATOM 530 C CA . ILE A 1 76 ? 11.528 3.980 -7.022 1.00 98.06 76 ILE A CA 1
ATOM 531 C C . ILE A 1 76 ? 10.255 4.723 -7.398 1.00 98.06 76 ILE A C 1
ATOM 533 O O . ILE A 1 76 ? 9.539 5.229 -6.534 1.00 98.06 76 ILE A O 1
ATOM 537 N N . THR A 1 77 ? 9.951 4.776 -8.686 1.00 98.56 77 THR A N 1
ATOM 538 C CA . THR A 1 77 ? 8.675 5.279 -9.191 1.00 98.56 77 THR A CA 1
ATOM 539 C C . THR A 1 77 ? 8.072 4.231 -10.115 1.00 98.56 77 THR A C 1
ATOM 541 O O . THR A 1 77 ? 8.688 3.862 -11.109 1.00 98.56 77 THR A O 1
ATOM 544 N N . MET A 1 78 ? 6.879 3.743 -9.779 1.00 98.62 78 MET A N 1
ATOM 545 C CA . MET A 1 78 ? 6.088 2.858 -10.634 1.00 98.62 78 MET A CA 1
ATOM 546 C C . MET A 1 78 ? 4.762 3.546 -10.941 1.00 98.62 78 MET A C 1
ATOM 548 O O . MET A 1 78 ? 4.014 3.865 -10.016 1.00 98.62 78 MET A O 1
ATOM 552 N N . LEU A 1 79 ? 4.500 3.792 -12.221 1.00 98.31 79 LEU A N 1
ATOM 553 C CA . LEU A 1 79 ? 3.277 4.407 -12.730 1.00 98.31 79 LEU A CA 1
ATOM 554 C C . LEU A 1 79 ? 2.621 3.408 -13.685 1.00 98.31 79 LEU A C 1
ATOM 556 O O . LEU A 1 79 ? 3.187 3.147 -14.743 1.00 98.31 79 LEU A O 1
ATOM 560 N N . GLY A 1 80 ? 1.474 2.841 -13.314 1.00 97.19 80 GLY A N 1
ATOM 561 C CA . GLY A 1 80 ? 0.721 1.926 -14.175 1.00 97.19 80 GLY A CA 1
ATOM 562 C C . GLY A 1 80 ? 0.248 2.650 -15.434 1.00 97.19 80 GLY A C 1
ATOM 563 O O . GLY A 1 80 ? 0.786 2.443 -16.517 1.00 97.19 80 GLY A O 1
ATOM 564 N N . GLY A 1 81 ? -0.580 3.675 -15.257 1.00 96.38 81 GLY A N 1
ATOM 565 C CA . GLY A 1 81 ? -0.966 4.574 -16.339 1.00 96.38 81 GLY A CA 1
ATOM 566 C C . GLY A 1 81 ? -2.468 4.568 -16.535 1.00 96.38 81 GLY A C 1
ATOM 567 O O . GLY A 1 81 ? -3.167 5.253 -15.799 1.00 96.38 81 GLY A O 1
ATOM 568 N N . GLY A 1 82 ? -2.981 3.898 -17.555 1.00 95.31 82 GLY A N 1
ATOM 569 C CA . GLY A 1 82 ? -4.420 3.680 -17.678 1.00 95.31 82 GLY A CA 1
ATOM 570 C C . GLY A 1 82 ? -4.690 2.263 -18.137 1.00 95.31 82 GLY A C 1
ATOM 571 O O . GLY A 1 82 ? -3.991 1.781 -19.013 1.00 95.31 82 GLY A O 1
ATOM 572 N N . GLY A 1 83 ? -5.753 1.640 -17.644 1.00 95.56 83 GLY A N 1
ATOM 573 C CA . GLY A 1 83 ? -5.872 0.182 -17.674 1.00 95.56 83 GLY A CA 1
ATOM 574 C C . GLY A 1 83 ? -5.655 -0.392 -16.277 1.00 95.56 83 GLY A C 1
ATOM 575 O O . GLY A 1 83 ? -5.320 0.334 -15.346 1.00 95.56 83 GLY A O 1
ATOM 576 N N . SER A 1 84 ? -6.010 -1.657 -16.092 1.00 96.88 84 SER A N 1
ATOM 577 C CA . SER A 1 84 ? -5.974 -2.300 -14.780 1.00 96.88 84 SER A CA 1
ATOM 578 C C . SER A 1 84 ? -4.586 -2.855 -14.507 1.00 96.88 84 SER A C 1
ATOM 580 O O . SER A 1 84 ? -4.225 -3.919 -15.018 1.00 96.88 84 SER A O 1
ATOM 582 N N . ASP A 1 85 ? -3.840 -2.157 -13.663 1.00 97.75 85 ASP A N 1
ATOM 583 C CA . ASP A 1 85 ? -2.418 -2.394 -13.484 1.00 97.75 85 ASP A CA 1
ATOM 584 C C . ASP A 1 85 ? -2.107 -3.195 -12.223 1.00 97.75 85 ASP A C 1
ATOM 586 O O . ASP A 1 85 ? -2.833 -3.186 -11.219 1.00 97.75 85 ASP A O 1
ATOM 590 N N . ILE A 1 86 ? -0.975 -3.900 -12.258 1.00 98.19 86 ILE A N 1
ATOM 591 C CA . ILE A 1 86 ? -0.412 -4.542 -11.076 1.00 98.19 86 ILE A CA 1
ATOM 592 C C . ILE A 1 86 ? 1.001 -4.043 -10.809 1.00 98.19 86 ILE A C 1
ATOM 594 O O . ILE A 1 86 ? 1.938 -4.368 -11.537 1.00 98.19 86 ILE A O 1
ATOM 598 N N . LEU A 1 87 ? 1.170 -3.324 -9.703 1.00 98.69 87 LEU A N 1
ATOM 599 C CA . LEU A 1 87 ? 2.456 -2.804 -9.251 1.00 98.69 87 LEU A CA 1
ATOM 600 C C . LEU A 1 87 ? 2.936 -3.613 -8.048 1.00 98.69 87 LEU A C 1
ATOM 602 O O . LEU A 1 87 ? 2.239 -3.709 -7.038 1.00 98.69 87 LEU A O 1
ATOM 606 N N . ARG A 1 88 ? 4.142 -4.176 -8.130 1.00 98.50 88 ARG A N 1
ATOM 607 C CA . ARG A 1 88 ? 4.732 -4.998 -7.066 1.00 98.50 88 ARG A CA 1
ATOM 608 C C . ARG A 1 88 ? 6.105 -4.489 -6.671 1.00 98.50 88 ARG A C 1
ATOM 610 O O . ARG A 1 88 ? 7.057 -4.577 -7.440 1.00 98.50 88 ARG A O 1
ATOM 617 N N . TYR A 1 89 ? 6.224 -4.028 -5.434 1.00 97.50 89 TYR A N 1
ATOM 618 C CA . TYR A 1 89 ? 7.505 -3.814 -4.775 1.0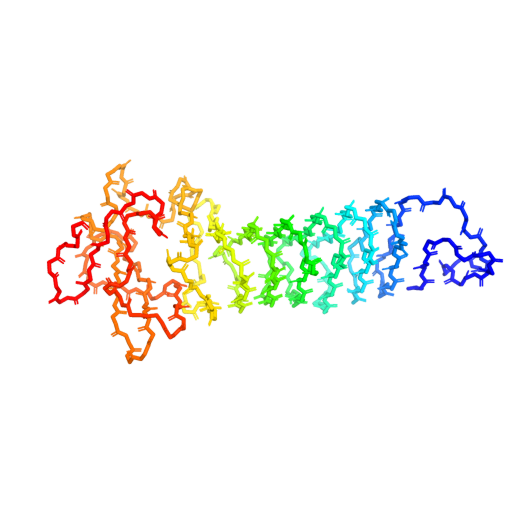0 97.50 89 TYR A CA 1
ATOM 619 C C . TYR A 1 89 ? 7.727 -4.916 -3.734 1.00 97.50 89 TYR A C 1
ATOM 621 O O . TYR A 1 89 ? 6.924 -5.089 -2.812 1.00 97.50 89 TYR A O 1
ATOM 629 N N . THR A 1 90 ? 8.844 -5.636 -3.846 1.00 95.38 90 THR A N 1
ATOM 630 C CA . THR A 1 90 ? 9.265 -6.634 -2.853 1.00 95.38 90 THR A CA 1
ATOM 631 C C . THR A 1 90 ? 10.677 -6.342 -2.370 1.00 95.38 90 THR A C 1
ATOM 633 O O . THR A 1 90 ? 11.637 -6.509 -3.112 1.00 95.38 90 THR A O 1
ATOM 636 N N . GLY A 1 91 ? 10.821 -5.964 -1.105 1.00 93.44 91 GLY A N 1
ATOM 637 C CA . GLY A 1 91 ? 12.097 -5.748 -0.436 1.00 93.44 91 GLY A CA 1
ATOM 638 C C . GLY A 1 91 ? 12.377 -6.795 0.639 1.00 93.44 91 GLY A C 1
ATOM 639 O O . GLY A 1 91 ? 11.499 -7.182 1.408 1.00 93.44 91 GLY A O 1
ATOM 640 N N . ASN A 1 92 ? 13.632 -7.218 0.750 1.00 90.81 92 ASN A N 1
ATOM 641 C CA . ASN A 1 92 ? 14.120 -8.017 1.871 1.00 90.81 92 ASN A CA 1
ATOM 642 C C . ASN A 1 92 ? 15.243 -7.262 2.588 1.00 90.81 92 ASN A C 1
ATOM 644 O O . ASN A 1 92 ? 16.413 -7.429 2.265 1.00 90.81 92 ASN A O 1
ATOM 648 N N . GLY A 1 93 ? 14.879 -6.400 3.542 1.00 84.81 93 GLY A N 1
ATOM 649 C CA . GLY A 1 93 ? 15.842 -5.553 4.257 1.00 84.81 93 GLY A CA 1
ATOM 650 C C . GLY A 1 93 ? 16.347 -4.351 3.450 1.00 84.81 93 GLY A C 1
ATOM 651 O O . GLY A 1 93 ? 17.334 -3.735 3.844 1.00 84.81 93 GLY A O 1
ATOM 652 N N . ALA A 1 94 ? 15.677 -4.025 2.343 1.00 85.44 94 ALA A N 1
ATOM 653 C CA . ALA A 1 94 ? 15.927 -2.818 1.567 1.00 85.44 94 ALA A CA 1
ATOM 654 C C . ALA A 1 94 ? 15.497 -1.560 2.342 1.00 85.44 94 ALA A C 1
ATOM 656 O O . ALA A 1 94 ? 14.666 -1.619 3.249 1.00 85.44 94 ALA A O 1
ATOM 657 N N . SER A 1 95 ? 16.078 -0.413 1.992 1.00 90.94 95 SER A N 1
ATOM 658 C CA . SER A 1 95 ? 15.796 0.885 2.630 1.00 90.94 95 SER A CA 1
ATOM 659 C C . SER A 1 95 ? 15.202 1.890 1.645 1.00 90.94 95 SER A C 1
ATOM 661 O O . SER A 1 95 ? 15.430 3.093 1.768 1.00 90.94 95 SER A O 1
ATOM 663 N N . ASP A 1 96 ? 14.472 1.390 0.652 1.00 94.50 96 ASP A N 1
ATOM 664 C CA . ASP A 1 96 ? 14.001 2.204 -0.461 1.00 94.50 96 ASP A CA 1
ATOM 665 C C . ASP A 1 96 ? 12.798 3.059 -0.069 1.00 94.50 96 ASP A C 1
ATOM 667 O O . ASP A 1 96 ? 11.999 2.729 0.818 1.00 94.50 96 ASP A O 1
ATOM 671 N N . SER A 1 97 ? 12.669 4.168 -0.786 1.00 96.06 97 SER A N 1
ATOM 672 C CA . SER A 1 97 ? 11.435 4.934 -0.878 1.00 96.06 97 SER A CA 1
ATOM 673 C C . SER A 1 97 ? 10.791 4.689 -2.236 1.00 96.06 97 SER A C 1
ATOM 675 O O . SER A 1 97 ? 11.497 4.743 -3.242 1.00 96.06 97 SER A O 1
ATOM 677 N N . ALA A 1 98 ? 9.477 4.483 -2.288 1.00 97.81 98 ALA A N 1
ATOM 678 C CA . ALA A 1 98 ? 8.769 4.285 -3.545 1.00 97.81 98 ALA A CA 1
ATOM 679 C C . ALA A 1 98 ? 7.519 5.162 -3.666 1.00 97.81 98 ALA A C 1
ATOM 681 O O . ALA A 1 98 ? 6.785 5.357 -2.697 1.00 97.81 98 ALA A O 1
ATOM 682 N N . THR A 1 99 ? 7.271 5.654 -4.878 1.00 98.56 99 THR A N 1
ATOM 683 C CA . THR A 1 99 ? 5.979 6.199 -5.307 1.00 98.56 99 THR A CA 1
ATOM 684 C C . THR A 1 99 ? 5.323 5.185 -6.232 1.00 98.56 99 THR A C 1
ATOM 686 O O . THR A 1 99 ? 5.879 4.867 -7.283 1.00 98.56 99 THR A O 1
ATOM 689 N N . LEU A 1 100 ? 4.174 4.655 -5.823 1.00 98.62 100 LEU A N 1
ATOM 690 C CA . LEU A 1 100 ? 3.424 3.624 -6.533 1.00 98.62 100 LEU A CA 1
ATOM 691 C C . LEU A 1 100 ? 2.072 4.209 -6.932 1.00 98.62 100 LEU A C 1
ATOM 693 O O . LEU A 1 100 ? 1.258 4.514 -6.062 1.00 98.62 100 LEU A O 1
ATOM 697 N N . SER A 1 101 ? 1.844 4.386 -8.228 1.00 98.38 101 SER A N 1
ATOM 698 C CA . SER A 1 101 ? 0.595 4.925 -8.756 1.00 98.38 101 SER A CA 1
ATOM 699 C C . SER A 1 101 ? -0.031 3.929 -9.713 1.00 98.38 101 SER A C 1
ATOM 701 O O . SER A 1 101 ? 0.577 3.635 -10.737 1.00 98.38 101 SER A O 1
ATOM 703 N N . GLY A 1 102 ? -1.244 3.469 -9.417 1.00 96.94 102 GLY A N 1
ATOM 704 C CA . GLY A 1 102 ? -2.044 2.672 -10.348 1.00 96.94 102 GLY A CA 1
ATOM 705 C C . GLY A 1 102 ? -2.322 3.455 -11.632 1.00 96.94 102 GLY A C 1
ATOM 706 O O . GLY A 1 102 ? -1.978 3.021 -12.719 1.00 96.94 102 GLY A O 1
ATOM 707 N N . GLY A 1 103 ? -2.688 4.730 -11.490 1.00 93.19 103 GLY A N 1
ATOM 708 C CA . GLY A 1 103 ? -2.976 5.585 -12.637 1.00 93.19 103 GLY A CA 1
ATOM 709 C C . GLY A 1 103 ? -4.476 5.814 -12.729 1.00 93.19 103 GLY A C 1
ATOM 710 O O . GLY A 1 103 ? -5.126 5.802 -11.698 1.00 93.19 103 GLY A O 1
ATOM 711 N N . GLY A 1 104 ? -5.020 6.151 -13.896 1.00 87.31 104 GLY A N 1
ATOM 712 C CA . GLY A 1 104 ? -6.412 6.588 -14.027 1.00 87.31 104 GLY A CA 1
ATOM 713 C C . GLY A 1 104 ? -7.345 5.564 -14.674 1.00 87.31 104 GLY A C 1
ATOM 714 O O . GLY A 1 104 ? -7.023 4.997 -15.714 1.00 87.31 104 GLY A O 1
ATOM 715 N N . GLY A 1 105 ? -8.581 5.496 -14.168 1.00 70.69 105 GLY A N 1
ATOM 716 C CA . GLY A 1 105 ? -9.748 4.988 -14.903 1.00 70.69 105 GLY A CA 1
ATOM 717 C C . GLY A 1 105 ? -10.061 3.493 -14.788 1.00 70.69 105 GLY A C 1
ATOM 718 O O . GLY A 1 105 ? -10.885 3.009 -15.572 1.00 70.69 105 GLY A O 1
ATOM 719 N N . SER A 1 106 ? -9.456 2.771 -13.847 1.00 88.50 106 SER A N 1
ATOM 720 C CA . SER A 1 106 ? -9.497 1.304 -13.780 1.00 88.50 106 SER A CA 1
ATOM 721 C C . SER A 1 106 ? -9.139 0.791 -12.388 1.00 88.50 106 SER A C 1
ATOM 723 O O . SER A 1 106 ? -8.565 1.505 -11.587 1.00 88.50 106 SER A O 1
ATOM 725 N N . SER A 1 107 ? -9.516 -0.459 -12.106 1.00 96.12 107 SER A N 1
ATOM 726 C CA . SER A 1 107 ? -9.165 -1.125 -10.851 1.00 96.12 107 SER A CA 1
ATOM 727 C C . SER A 1 107 ? -7.712 -1.583 -10.867 1.00 96.12 107 SER A C 1
ATOM 729 O O . SER A 1 107 ? -7.374 -2.450 -11.678 1.00 96.12 107 SER A O 1
ATOM 731 N N . ASP A 1 108 ? -6.919 -1.100 -9.921 1.00 98.12 108 ASP A N 1
ATOM 732 C CA . ASP A 1 108 ? -5.496 -1.399 -9.798 1.00 98.12 108 ASP A CA 1
ATOM 733 C C . ASP A 1 108 ? -5.185 -2.259 -8.571 1.00 98.12 108 ASP A C 1
ATOM 735 O O . ASP A 1 108 ? -5.896 -2.279 -7.560 1.00 98.12 108 ASP A O 1
ATOM 739 N N . THR A 1 109 ? -4.085 -3.008 -8.652 1.00 98.44 109 THR A N 1
ATOM 740 C CA . THR A 1 109 ? -3.539 -3.775 -7.529 1.00 98.44 109 THR A CA 1
ATOM 741 C C . THR A 1 109 ? -2.113 -3.338 -7.231 1.00 98.44 109 THR A C 1
ATOM 743 O O . THR A 1 109 ? -1.213 -3.504 -8.049 1.00 98.44 109 THR A O 1
ATOM 746 N N . ILE A 1 110 ? -1.877 -2.837 -6.022 1.00 98.69 110 ILE A N 1
ATOM 747 C CA . ILE A 1 110 ? -0.554 -2.418 -5.557 1.00 98.69 110 ILE A CA 1
ATOM 748 C C . ILE A 1 110 ? -0.132 -3.297 -4.382 1.00 98.69 110 ILE A C 1
ATOM 750 O O . ILE A 1 110 ? -0.808 -3.358 -3.360 1.00 98.69 110 ILE A O 1
ATOM 754 N N . GLU A 1 111 ? 1.011 -3.963 -4.503 1.00 98.12 111 GLU A N 1
ATOM 755 C CA . GLU A 1 111 ? 1.603 -4.801 -3.460 1.00 98.12 111 GLU A CA 1
ATOM 756 C C . GLU A 1 111 ? 2.962 -4.218 -3.055 1.00 98.12 111 GLU A C 1
ATOM 758 O O . GLU A 1 111 ? 3.879 -4.135 -3.870 1.00 98.12 111 GLU A O 1
ATOM 763 N N . ALA A 1 112 ? 3.112 -3.823 -1.789 1.00 95.94 112 ALA A N 1
ATOM 764 C CA . ALA A 1 112 ? 4.361 -3.300 -1.244 1.00 95.94 112 ALA A CA 1
ATOM 765 C C . ALA A 1 112 ? 4.770 -4.073 0.016 1.00 95.94 112 ALA A C 1
ATOM 767 O O . ALA A 1 112 ? 4.251 -3.860 1.113 1.00 95.94 112 ALA A O 1
ATOM 768 N N . THR A 1 113 ? 5.735 -4.977 -0.144 1.00 93.06 113 THR A N 1
ATOM 769 C C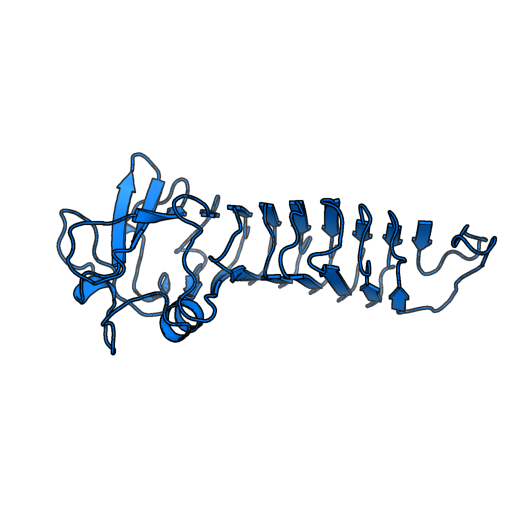A . THR A 1 113 ? 6.335 -5.744 0.956 1.00 93.06 113 THR A CA 1
ATOM 770 C C . THR A 1 113 ? 7.779 -5.299 1.151 1.00 93.06 113 THR A C 1
ATOM 772 O O . THR A 1 113 ? 8.521 -5.158 0.185 1.00 93.06 113 THR A O 1
ATOM 775 N N . GLY A 1 114 ? 8.202 -5.069 2.389 1.00 92.06 114 GLY A N 1
ATOM 776 C CA . GLY A 1 114 ? 9.561 -4.686 2.764 1.00 92.06 114 GLY A CA 1
ATOM 777 C C . GLY A 1 114 ? 9.982 -3.295 2.294 1.00 92.06 114 GLY A C 1
ATOM 778 O O . GLY A 1 114 ? 11.180 -3.023 2.214 1.00 92.06 114 GLY A O 1
ATOM 779 N N . LEU A 1 115 ? 9.022 -2.434 1.949 1.00 93.38 115 LEU A N 1
ATOM 780 C CA . LEU A 1 115 ? 9.268 -1.044 1.576 1.00 93.38 115 LEU A CA 1
ATOM 781 C C . LEU A 1 115 ? 9.447 -0.195 2.835 1.00 93.38 115 LEU A C 1
ATOM 783 O O . LEU A 1 115 ? 8.649 -0.304 3.764 1.00 93.38 115 LEU A O 1
ATOM 787 N N . LEU A 1 116 ? 10.474 0.659 2.877 1.00 93.12 116 LEU A N 1
ATOM 788 C CA . LEU A 1 116 ? 10.723 1.504 4.046 1.00 93.12 116 LEU A CA 1
ATOM 789 C C . LEU A 1 116 ? 9.836 2.753 4.046 1.00 93.12 116 LEU A C 1
ATOM 791 O O . LEU A 1 116 ? 9.308 3.120 5.092 1.00 93.12 116 LEU A O 1
ATOM 795 N N . ASN A 1 117 ? 9.657 3.399 2.892 1.00 93.94 117 ASN A N 1
ATOM 796 C CA . ASN A 1 117 ? 8.772 4.557 2.754 1.00 93.94 117 ASN A CA 1
ATOM 797 C C . ASN A 1 117 ? 7.953 4.448 1.464 1.00 93.94 117 ASN A C 1
ATOM 799 O O . ASN A 1 117 ? 8.535 4.324 0.390 1.00 93.94 117 ASN A O 1
ATOM 803 N N . GLY A 1 118 ? 6.628 4.520 1.547 1.00 96.38 118 GLY A N 1
ATOM 804 C CA . GLY A 1 118 ? 5.740 4.403 0.393 1.00 96.38 118 GLY A CA 1
ATOM 805 C C . GLY A 1 118 ? 4.756 5.560 0.266 1.00 96.38 118 GLY A C 1
ATOM 806 O O . GLY A 1 118 ? 4.077 5.912 1.228 1.00 96.38 118 GLY A O 1
ATOM 807 N N . THR A 1 119 ? 4.630 6.102 -0.940 1.00 98.38 119 THR A N 1
ATOM 808 C CA . THR A 1 119 ? 3.475 6.904 -1.357 1.00 98.38 119 THR A CA 1
ATOM 809 C C . THR A 1 119 ? 2.672 6.062 -2.338 1.00 98.38 119 THR A C 1
ATOM 811 O O . THR A 1 119 ? 3.214 5.670 -3.369 1.00 98.38 119 THR A O 1
ATOM 814 N N . ILE A 1 120 ? 1.417 5.755 -2.016 1.00 98.62 120 ILE A N 1
ATOM 815 C CA . ILE A 1 120 ? 0.553 4.894 -2.834 1.00 98.62 120 ILE A CA 1
ATOM 816 C C . ILE A 1 120 ? -0.659 5.694 -3.311 1.00 98.62 120 ILE A C 1
ATOM 818 O O . ILE A 1 120 ? -1.310 6.363 -2.506 1.00 98.62 120 ILE A O 1
ATOM 822 N N . THR A 1 121 ? -0.968 5.622 -4.606 1.00 98.25 121 THR A N 1
ATOM 823 C CA . THR A 1 121 ? -2.156 6.252 -5.196 1.00 98.25 121 THR A CA 1
ATOM 824 C C . THR A 1 121 ? -2.825 5.335 -6.220 1.00 98.25 121 THR A C 1
ATOM 826 O O . THR A 1 121 ? -2.129 4.798 -7.072 1.00 98.25 121 THR A O 1
ATOM 829 N N . THR A 1 122 ? -4.145 5.147 -6.172 1.00 94.56 122 THR A N 1
ATOM 830 C CA . THR A 1 122 ? -4.872 4.293 -7.149 1.00 94.56 122 THR A CA 1
ATOM 831 C C . THR A 1 122 ? -5.938 5.058 -7.950 1.00 94.56 122 THR A C 1
ATOM 833 O O . THR A 1 122 ? -6.095 4.840 -9.140 1.00 94.56 122 THR A O 1
ATOM 836 N N . SER A 1 123 ? -6.482 6.135 -7.382 1.00 93.69 123 SER A N 1
ATOM 837 C CA . SER A 1 123 ? -7.241 7.200 -8.056 1.00 93.69 123 SER A CA 1
ATOM 838 C C . SER A 1 123 ? -8.715 6.933 -8.381 1.00 93.69 123 SER A C 1
ATOM 840 O O . SER A 1 123 ? -9.555 7.653 -7.853 1.00 93.69 123 SER A O 1
ATOM 842 N N . SER A 1 124 ? -9.089 6.019 -9.269 1.00 94.50 124 SER A N 1
ATOM 843 C CA . SER A 1 124 ? -10.502 5.788 -9.584 1.00 94.50 124 SER A CA 1
ATOM 844 C C . SER A 1 124 ? -10.710 4.353 -10.006 1.00 94.50 124 SER A C 1
ATOM 846 O O . SER A 1 124 ? -10.123 3.940 -11.000 1.00 94.50 124 SER A O 1
ATOM 848 N N . GLY A 1 125 ? -11.635 3.654 -9.370 1.00 95.56 125 GLY A N 1
ATOM 849 C CA . GLY A 1 125 ? -11.792 2.224 -9.576 1.00 95.56 125 GLY A CA 1
ATOM 850 C C . GLY A 1 125 ? -12.177 1.572 -8.262 1.00 95.56 125 GLY A C 1
ATOM 851 O O . GLY A 1 125 ? -12.407 2.250 -7.279 1.00 95.56 125 GLY A O 1
ATOM 852 N N . ASN A 1 126 ? -12.312 0.250 -8.250 1.00 97.12 126 ASN A N 1
ATOM 853 C CA . ASN A 1 126 ? -12.295 -0.471 -6.977 1.00 97.12 126 ASN A CA 1
ATOM 854 C C . ASN A 1 126 ? -10.909 -1.082 -6.843 1.00 97.12 126 ASN A C 1
ATOM 856 O O . ASN A 1 126 ? -10.629 -2.107 -7.478 1.00 97.12 126 ASN A O 1
ATOM 860 N N . ASP A 1 127 ? -10.063 -0.446 -6.059 1.00 98.06 127 ASP A N 1
ATOM 861 C CA . ASP A 1 127 ? -8.640 -0.712 -6.023 1.00 98.06 127 ASP A CA 1
ATOM 862 C C . ASP A 1 127 ? -8.254 -1.566 -4.823 1.00 98.06 127 ASP A C 1
ATOM 864 O O . ASP A 1 127 ? -8.972 -1.693 -3.821 1.00 98.06 127 ASP A O 1
ATOM 868 N N . ARG A 1 128 ? -7.076 -2.183 -4.911 1.00 98.12 128 ARG A N 1
ATOM 869 C CA . ARG A 1 128 ? -6.493 -2.926 -3.797 1.00 98.12 128 ARG A CA 1
ATOM 870 C C . ARG A 1 128 ? -5.045 -2.528 -3.578 1.00 98.12 128 ARG A C 1
ATOM 872 O O . ARG A 1 128 ? -4.188 -2.817 -4.402 1.00 98.12 128 ARG A O 1
ATOM 879 N N . ALA A 1 129 ? -4.751 -1.994 -2.399 1.00 98.38 129 ALA A N 1
ATOM 880 C CA . ALA A 1 129 ? -3.388 -1.823 -1.914 1.00 98.38 129 ALA A CA 1
ATOM 881 C C . ALA A 1 129 ? -3.107 -2.846 -0.806 1.00 98.38 129 ALA A C 1
ATOM 883 O O . ALA A 1 129 ? -3.892 -2.990 0.127 1.00 98.38 129 ALA A O 1
ATOM 884 N N . SER A 1 130 ? -1.994 -3.566 -0.886 1.00 97.44 130 SER A N 1
ATOM 885 C CA . SER A 1 130 ? -1.533 -4.509 0.132 1.00 97.44 130 SER A CA 1
ATOM 886 C C . SER A 1 130 ? -0.160 -4.091 0.630 1.00 97.44 130 SER A C 1
ATOM 888 O O . SER A 1 130 ? 0.785 -4.024 -0.156 1.00 97.44 130 SER A O 1
ATOM 890 N N . ILE A 1 131 ? -0.039 -3.849 1.934 1.00 95.62 131 ILE A N 1
ATOM 891 C CA . ILE A 1 131 ? 1.211 -3.415 2.566 1.00 95.62 131 ILE A CA 1
ATOM 892 C C . ILE A 1 131 ? 1.561 -4.291 3.764 1.00 95.62 131 ILE A C 1
ATOM 894 O O . ILE A 1 131 ? 0.675 -4.746 4.493 1.00 95.62 131 ILE A O 1
ATOM 898 N N . ASP A 1 132 ? 2.852 -4.487 4.024 1.00 91.38 132 ASP A N 1
ATOM 899 C CA . ASP A 1 132 ? 3.281 -5.028 5.313 1.00 91.38 132 ASP A CA 1
ATOM 900 C C . ASP A 1 132 ? 3.415 -3.945 6.392 1.00 91.38 132 ASP A C 1
ATOM 902 O O . ASP A 1 132 ? 3.672 -2.771 6.120 1.00 91.38 132 ASP A O 1
ATOM 906 N N . THR A 1 133 ? 3.261 -4.357 7.651 1.00 90.06 133 THR A N 1
ATOM 907 C CA . THR A 1 133 ? 3.439 -3.487 8.826 1.00 90.06 133 THR A CA 1
ATOM 908 C C . THR A 1 133 ? 4.773 -3.743 9.540 1.00 90.06 133 THR A C 1
ATOM 910 O O . THR A 1 133 ? 4.903 -3.524 10.755 1.00 90.06 133 THR A O 1
ATOM 913 N N . MET A 1 134 ? 5.756 -4.315 8.838 1.00 84.25 134 MET A N 1
ATOM 914 C CA . MET A 1 134 ? 7.001 -4.773 9.453 1.00 84.25 134 MET A CA 1
ATOM 915 C C . MET A 1 134 ? 8.074 -3.699 9.507 1.00 84.25 134 MET A C 1
ATOM 917 O O . MET A 1 134 ? 8.887 -3.749 10.424 1.00 84.25 134 MET A O 1
ATOM 921 N N . VAL A 1 135 ? 8.115 -2.775 8.548 1.00 81.25 135 VAL A N 1
ATOM 922 C CA . VAL A 1 135 ? 9.164 -1.739 8.480 1.00 81.25 135 VAL A CA 1
ATOM 923 C C . VAL A 1 135 ? 8.673 -0.396 7.943 1.00 81.25 135 VAL A C 1
ATOM 925 O O . VAL A 1 135 ? 9.217 0.628 8.347 1.00 81.25 135 VAL A O 1
ATOM 928 N N . GLY A 1 136 ? 7.668 -0.398 7.064 1.00 83.81 136 GLY A N 1
ATOM 929 C CA . GLY A 1 136 ? 7.349 0.755 6.230 1.00 83.81 136 GLY A CA 1
ATOM 930 C C . GLY A 1 136 ? 6.541 1.865 6.894 1.00 83.81 136 GLY A C 1
ATOM 931 O O . GLY A 1 136 ? 5.701 1.616 7.761 1.00 83.81 136 GLY A O 1
ATOM 932 N N . GLN A 1 137 ? 6.774 3.093 6.433 1.00 92.56 137 GLN A N 1
ATOM 933 C CA . GLN A 1 137 ? 5.894 4.245 6.613 1.00 92.56 137 GLN A CA 1
ATOM 934 C C . GLN A 1 137 ? 5.178 4.540 5.297 1.00 92.56 137 GLN A C 1
ATOM 936 O O . GLN A 1 137 ? 5.812 4.550 4.244 1.00 92.56 137 GLN A O 1
ATOM 941 N N . TYR A 1 138 ? 3.872 4.786 5.346 1.00 96.38 138 TYR A N 1
ATOM 942 C CA . TYR A 1 138 ? 3.045 4.908 4.153 1.00 96.38 138 TYR A CA 1
ATOM 943 C C . TYR A 1 138 ? 2.121 6.122 4.211 1.00 96.38 138 TYR A C 1
ATOM 945 O O . TYR A 1 138 ? 1.455 6.364 5.221 1.00 96.38 138 TYR A O 1
ATOM 953 N N . VAL A 1 139 ? 2.038 6.839 3.094 1.00 98.00 139 VAL A N 1
ATOM 954 C CA . VAL A 1 139 ? 0.950 7.771 2.782 1.00 98.00 139 VAL A CA 1
ATOM 955 C C . VAL A 1 139 ? 0.165 7.177 1.621 1.00 98.00 139 VAL A C 1
ATOM 957 O O . VAL A 1 139 ? 0.751 6.841 0.594 1.00 98.00 139 VAL A O 1
ATOM 960 N N . ILE A 1 140 ? -1.139 7.001 1.801 1.00 98.56 140 ILE A N 1
ATOM 961 C CA . ILE A 1 140 ? -1.990 6.263 0.864 1.00 98.56 140 ILE A CA 1
ATOM 962 C C . ILE A 1 140 ? -3.206 7.114 0.513 1.00 98.56 140 ILE A C 1
ATOM 964 O O . ILE A 1 140 ? -3.833 7.683 1.409 1.00 98.56 140 ILE A O 1
ATOM 968 N N . THR A 1 141 ? -3.521 7.171 -0.778 1.00 98.25 141 THR A N 1
ATOM 969 C CA . THR A 1 141 ? -4.679 7.857 -1.359 1.00 98.25 141 THR A CA 1
ATOM 970 C C . THR A 1 141 ? -5.355 6.893 -2.335 1.00 98.25 141 THR A C 1
ATOM 972 O O . THR A 1 141 ? -4.788 6.618 -3.389 1.00 98.25 141 THR A O 1
ATOM 975 N N . MET A 1 142 ? -6.505 6.321 -1.991 1.00 96.62 142 MET A N 1
ATOM 976 C CA . MET A 1 142 ? -7.138 5.295 -2.840 1.00 96.62 142 MET A CA 1
ATOM 977 C C . MET A 1 142 ? -8.024 5.911 -3.939 1.00 96.62 142 MET A C 1
ATOM 979 O O . MET A 1 142 ? -8.099 5.409 -5.053 1.00 96.62 142 MET A O 1
ATOM 983 N N . GLY A 1 143 ? -8.515 7.125 -3.717 1.00 96.31 143 GLY A N 1
ATOM 984 C CA . GLY A 1 143 ? -9.309 7.867 -4.675 1.00 96.31 143 GLY A CA 1
ATOM 985 C C . GLY A 1 143 ? -10.787 7.504 -4.594 1.00 96.31 143 GLY A C 1
ATOM 986 O O . GLY A 1 143 ? -11.327 7.434 -3.499 1.00 96.31 143 GLY A O 1
ATOM 987 N N . SER A 1 144 ? -11.462 7.415 -5.741 1.00 96.31 144 SER A N 1
ATOM 988 C CA . SER A 1 144 ? -12.903 7.160 -5.786 1.00 96.31 144 SER A CA 1
ATOM 989 C C . SER A 1 144 ? -13.231 5.699 -6.056 1.00 96.31 144 SER A C 1
ATOM 991 O O . SER A 1 144 ? -12.737 5.156 -7.048 1.00 96.31 144 SER A O 1
ATOM 993 N N . GLY A 1 145 ? -14.222 5.168 -5.348 1.00 96.25 145 GLY A N 1
ATOM 994 C CA . GLY A 1 145 ? -14.730 3.811 -5.514 1.00 96.25 145 GLY A CA 1
ATOM 995 C C . GLY A 1 145 ? -14.663 3.009 -4.220 1.00 96.25 145 GLY A C 1
ATOM 996 O O . GLY A 1 145 ? -14.506 3.558 -3.144 1.00 96.25 145 GLY A O 1
ATOM 997 N N . GLY A 1 146 ? -14.938 1.709 -4.299 1.00 97.00 146 GLY A N 1
ATOM 998 C CA . GLY A 1 146 ? -14.992 0.842 -3.125 1.00 97.00 146 GLY A CA 1
ATOM 999 C C . GLY A 1 146 ? -13.665 0.134 -2.903 1.00 97.00 146 GLY A C 1
ATOM 1000 O O . GLY A 1 146 ? -13.537 -1.038 -3.288 1.00 97.00 146 GLY A O 1
ATOM 1001 N N . ASP A 1 147 ? -12.724 0.810 -2.257 1.00 98.06 147 ASP A N 1
ATOM 1002 C CA . ASP A 1 147 ? -11.322 0.405 -2.222 1.00 98.06 147 ASP A CA 1
ATOM 1003 C C . ASP A 1 147 ? -10.968 -0.505 -1.045 1.00 98.06 147 ASP A C 1
ATOM 1005 O O . ASP A 1 147 ? -11.670 -0.598 -0.030 1.00 98.06 147 ASP A O 1
ATOM 1009 N N . VAL A 1 148 ? -9.856 -1.233 -1.166 1.00 98.56 148 VAL A N 1
ATOM 1010 C CA . VAL A 1 148 ? -9.371 -2.122 -0.106 1.00 98.56 148 VAL A CA 1
ATOM 1011 C C . VAL A 1 148 ? -7.903 -1.878 0.212 1.00 98.56 148 VAL A C 1
ATOM 1013 O O . VAL A 1 148 ? -7.021 -2.200 -0.581 1.00 98.56 148 VAL A O 1
ATOM 1016 N N . LEU A 1 149 ? -7.634 -1.439 1.443 1.00 98.31 149 LEU A N 1
ATOM 1017 C CA . LEU A 1 149 ? -6.296 -1.473 2.027 1.00 98.31 149 LEU A CA 1
ATOM 1018 C C . LEU A 1 149 ? -6.136 -2.744 2.869 1.00 98.31 149 LEU A C 1
ATOM 1020 O O . LEU A 1 149 ? -6.718 -2.884 3.947 1.00 98.31 149 LEU A O 1
ATOM 1024 N N . ALA A 1 150 ? -5.334 -3.679 2.378 1.00 97.56 150 ALA A N 1
ATOM 1025 C CA . ALA A 1 150 ? -4.985 -4.910 3.063 1.00 97.56 150 ALA A CA 1
ATOM 1026 C C . ALA A 1 150 ? -3.673 -4.760 3.832 1.00 97.56 150 ALA A C 1
ATOM 1028 O O . ALA A 1 150 ? -2.652 -4.339 3.289 1.00 97.56 150 ALA A O 1
ATOM 1029 N N . LEU A 1 151 ? -3.696 -5.151 5.103 1.00 95.19 151 LEU A N 1
ATOM 1030 C CA . LEU A 1 151 ? -2.503 -5.176 5.938 1.00 95.19 151 LEU A CA 1
ATOM 1031 C C . LEU A 1 151 ? -1.951 -6.599 6.017 1.00 95.19 151 LEU A C 1
ATOM 1033 O O . LEU A 1 151 ? -2.695 -7.582 6.106 1.00 95.19 151 LEU A O 1
ATOM 1037 N N . GLN A 1 152 ? -0.627 -6.706 6.035 1.00 92.94 152 GLN A N 1
ATOM 1038 C CA . GLN A 1 152 ? 0.096 -7.966 6.142 1.00 92.94 152 GLN A CA 1
ATOM 1039 C C . GLN A 1 152 ? 1.096 -7.935 7.301 1.00 92.94 152 GLN A C 1
ATOM 1041 O O . GLN A 1 152 ? 1.690 -6.910 7.639 1.00 92.94 152 GLN A O 1
ATOM 1046 N N . SER A 1 153 ? 1.284 -9.094 7.927 1.00 89.31 153 SER A N 1
ATOM 1047 C CA . SER A 1 153 ? 2.306 -9.332 8.945 1.00 89.31 153 SER A CA 1
ATOM 1048 C C . SER A 1 153 ? 2.895 -10.720 8.719 1.00 89.31 153 SER A C 1
ATOM 1050 O O . SER A 1 153 ? 2.159 -11.671 8.457 1.00 89.31 153 SER A O 1
ATOM 1052 N N . THR A 1 154 ? 4.215 -10.845 8.843 1.00 82.06 154 THR A N 1
ATOM 1053 C CA . THR A 1 154 ? 4.916 -12.128 8.726 1.00 82.06 154 THR A CA 1
ATOM 1054 C C . THR A 1 154 ? 5.550 -12.482 10.066 1.00 82.06 154 THR A C 1
ATOM 1056 O O . THR A 1 154 ? 6.280 -11.680 10.648 1.00 82.06 154 THR A O 1
ATOM 1059 N N . GLY A 1 155 ? 5.271 -13.687 10.575 1.00 79.00 155 GLY A N 1
ATOM 1060 C CA . GLY A 1 155 ? 5.882 -14.207 11.807 1.00 79.00 155 GLY A CA 1
ATOM 1061 C C . GLY A 1 155 ? 5.591 -13.375 13.064 1.00 79.00 155 GLY A C 1
ATOM 1062 O O . GLY A 1 155 ? 6.425 -13.313 13.965 1.00 79.00 155 GLY A O 1
ATOM 1063 N N . GLY A 1 156 ? 4.446 -12.691 13.109 1.00 77.12 156 GLY A N 1
ATOM 1064 C CA . GLY A 1 156 ? 4.058 -11.771 14.178 1.00 77.12 156 GLY A CA 1
ATOM 1065 C C . GLY A 1 156 ? 4.833 -10.453 14.189 1.00 77.12 156 GLY A C 1
ATOM 1066 O O . GLY A 1 156 ? 4.816 -9.736 15.198 1.00 77.12 156 GLY A O 1
ATOM 1067 N N . GLY A 1 157 ? 5.528 -10.139 13.090 1.00 78.00 157 GLY A N 1
ATOM 1068 C CA . GLY A 1 157 ? 6.239 -8.886 12.886 1.00 78.00 157 GLY A CA 1
ATOM 1069 C C . GLY A 1 157 ? 5.286 -7.694 12.919 1.00 78.00 157 GLY A C 1
ATOM 1070 O O . GLY A 1 157 ? 4.357 -7.597 12.120 1.00 78.00 157 GLY A O 1
ATOM 1071 N N . PHE A 1 158 ? 5.526 -6.779 13.854 1.00 76.06 158 PHE A N 1
ATOM 1072 C CA . PHE A 1 158 ? 4.732 -5.571 14.028 1.00 76.06 158 PHE A CA 1
ATOM 1073 C C . PHE A 1 158 ? 5.644 -4.441 14.501 1.00 76.06 158 PHE A C 1
ATOM 1075 O O . PHE A 1 158 ? 5.981 -4.378 15.685 1.00 76.06 158 PHE A O 1
ATOM 1082 N N . ARG A 1 159 ? 6.124 -3.607 13.570 1.00 73.06 159 ARG A N 1
ATOM 1083 C CA . ARG A 1 159 ? 7.003 -2.468 13.905 1.00 73.06 159 ARG A CA 1
ATOM 1084 C C . ARG A 1 159 ? 6.448 -1.123 13.448 1.00 73.06 159 ARG A C 1
ATOM 1086 O O . ARG A 1 159 ? 6.804 -0.113 14.045 1.00 73.06 159 ARG A O 1
ATOM 1093 N N . ALA A 1 160 ? 5.596 -1.104 12.427 1.00 71.62 160 ALA A N 1
A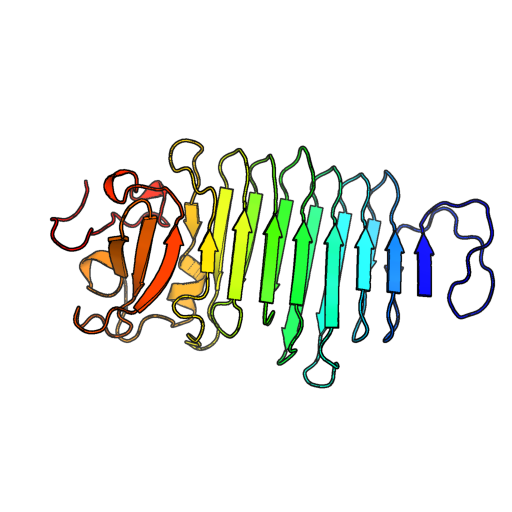TOM 1094 C CA . ALA A 1 160 ? 5.035 0.114 11.856 1.00 71.62 160 ALA A CA 1
ATOM 1095 C C . ALA A 1 160 ? 3.899 0.668 12.744 1.00 71.62 160 ALA A C 1
ATOM 1097 O O . ALA A 1 160 ? 2.721 0.434 12.492 1.00 71.62 160 ALA A O 1
ATOM 1098 N N . VAL A 1 161 ? 4.265 1.379 13.816 1.00 77.06 161 VAL A N 1
ATOM 1099 C CA . VAL A 1 161 ? 3.341 2.126 14.690 1.00 77.06 161 VAL A CA 1
ATOM 1100 C C . VAL A 1 161 ? 3.370 3.612 14.335 1.00 77.06 161 VAL A C 1
ATOM 1102 O O . VAL A 1 161 ? 4.440 4.179 14.123 1.00 77.06 161 VAL A O 1
ATOM 1105 N N . ASN A 1 162 ? 2.203 4.254 14.274 1.00 83.88 162 ASN A N 1
ATOM 1106 C CA . ASN A 1 162 ? 1.995 5.624 13.782 1.00 83.88 162 ASN A CA 1
ATOM 1107 C C . ASN A 1 162 ? 2.513 5.836 12.346 1.00 83.88 162 ASN A C 1
ATOM 1109 O O . ASN A 1 162 ? 2.923 6.937 11.988 1.00 83.88 162 ASN A O 1
ATOM 1113 N N . ALA A 1 163 ? 2.557 4.766 11.553 1.00 89.50 163 ALA A N 1
ATOM 1114 C CA . ALA A 1 163 ? 3.321 4.733 10.312 1.00 89.50 163 ALA A CA 1
ATOM 1115 C C . ALA A 1 163 ? 2.452 4.798 9.053 1.00 89.50 163 ALA A C 1
ATOM 1117 O O . ALA A 1 163 ? 2.982 5.103 7.991 1.00 89.50 163 ALA A O 1
ATOM 1118 N N . ILE A 1 164 ? 1.147 4.524 9.152 1.00 96.44 164 ILE A N 1
ATOM 1119 C CA . ILE A 1 164 ? 0.247 4.497 7.995 1.00 96.44 164 ILE A CA 1
ATOM 1120 C C . ILE A 1 164 ? -0.725 5.669 8.084 1.00 96.44 164 ILE A C 1
ATOM 1122 O O . ILE A 1 164 ? -1.437 5.831 9.081 1.00 96.44 164 ILE A O 1
ATOM 1126 N N . ASN A 1 165 ? -0.755 6.469 7.025 1.00 97.62 165 ASN A N 1
ATOM 1127 C CA . ASN A 1 165 ? -1.630 7.616 6.886 1.00 97.62 165 ASN A CA 1
ATOM 1128 C C . ASN A 1 165 ? -2.494 7.474 5.628 1.00 97.62 165 ASN A C 1
ATOM 1130 O O . ASN A 1 165 ? -1.976 7.565 4.517 1.00 97.62 165 ASN A O 1
ATOM 1134 N N . LEU A 1 166 ? -3.795 7.254 5.808 1.00 98.31 166 LEU A N 1
ATOM 1135 C CA . LEU A 1 166 ? -4.761 7.095 4.723 1.00 98.31 166 LEU A CA 1
ATOM 1136 C C . LEU A 1 166 ? -5.556 8.391 4.567 1.00 98.31 166 LEU A C 1
ATOM 1138 O O . LEU A 1 166 ? -6.208 8.843 5.513 1.00 98.31 166 LEU A O 1
ATOM 1142 N N . THR A 1 167 ? -5.429 9.031 3.407 1.00 98.38 167 THR A N 1
ATOM 1143 C CA . THR A 1 167 ? -5.784 10.448 3.240 1.00 98.38 167 THR A CA 1
ATOM 1144 C C . THR A 1 167 ? -7.243 10.710 2.888 1.00 98.38 167 THR A C 1
ATOM 1146 O O . THR A 1 167 ? -7.702 11.836 3.073 1.00 98.38 167 THR A O 1
ATOM 1149 N N . ASP A 1 168 ? -7.942 9.707 2.369 1.00 97.31 168 ASP A N 1
ATOM 1150 C CA . ASP A 1 168 ? -9.207 9.866 1.646 1.00 97.31 168 ASP A CA 1
ATOM 1151 C C . ASP A 1 168 ? -10.195 8.710 1.854 1.00 97.31 168 ASP A C 1
ATOM 1153 O O . ASP A 1 168 ? -11.132 8.579 1.086 1.00 97.31 168 ASP A O 1
ATOM 1157 N N . PHE A 1 169 ? -10.017 7.909 2.909 1.00 98.31 169 PHE A N 1
ATOM 1158 C CA . PHE A 1 169 ? -10.916 6.794 3.215 1.00 98.31 169 PHE A CA 1
ATOM 1159 C C . PHE A 1 169 ? -12.386 7.232 3.301 1.00 98.31 169 PHE A C 1
ATOM 1161 O O . PHE A 1 169 ? -12.737 8.037 4.174 1.00 98.31 169 PHE A O 1
ATOM 1168 N N . ASP A 1 170 ? -13.248 6.634 2.481 1.00 97.19 170 ASP A N 1
ATOM 1169 C CA . ASP A 1 170 ? -14.684 6.897 2.458 1.00 97.19 170 ASP A CA 1
ATOM 1170 C C . ASP A 1 170 ? -15.526 5.608 2.614 1.00 97.19 170 ASP A C 1
ATOM 1172 O O . ASP A 1 170 ? -15.782 4.861 1.662 1.00 97.19 170 ASP A O 1
ATOM 1176 N N . PRO A 1 171 ? -16.068 5.347 3.823 1.00 94.56 171 PRO A N 1
ATOM 1177 C CA . PRO A 1 171 ? -17.014 4.254 4.046 1.00 94.56 171 PRO A CA 1
ATOM 1178 C C . PRO A 1 171 ? -18.260 4.294 3.152 1.00 94.56 171 PRO A C 1
ATOM 1180 O O . PRO A 1 171 ? -18.881 3.248 2.943 1.00 94.56 171 PRO A O 1
ATOM 1183 N N . ALA A 1 172 ? -18.674 5.477 2.684 1.00 94.75 172 ALA A N 1
ATOM 1184 C CA . ALA A 1 172 ? -19.861 5.648 1.853 1.00 94.75 172 ALA A CA 1
ATOM 1185 C C . ALA A 1 172 ? -19.625 5.205 0.402 1.00 94.75 172 ALA A C 1
ATOM 1187 O O . ALA A 1 172 ? -20.569 4.730 -0.235 1.00 94.75 172 ALA A O 1
ATOM 1188 N N . GLU A 1 173 ? -18.391 5.307 -0.094 1.00 95.75 173 GLU A N 1
ATOM 1189 C CA . GLU A 1 173 ? -17.989 4.756 -1.398 1.00 95.75 173 GLU A CA 1
ATOM 1190 C C . GLU A 1 173 ? -17.706 3.248 -1.322 1.00 95.75 173 GLU A C 1
ATOM 1192 O O . GLU A 1 173 ? -17.833 2.518 -2.308 1.00 95.75 173 GLU A O 1
ATOM 1197 N N . GLY A 1 174 ? -17.502 2.742 -0.105 1.00 96.12 174 GLY A N 1
ATOM 1198 C CA . GLY A 1 174 ? -17.414 1.320 0.190 1.00 96.12 174 GLY A CA 1
ATOM 1199 C C . GLY A 1 174 ? -16.014 0.864 0.563 1.00 96.12 174 GLY A C 1
ATOM 1200 O O . GLY A 1 174 ? -15.774 -0.346 0.494 1.00 96.12 174 GLY A O 1
ATOM 1201 N N . ASP A 1 175 ? -15.150 1.788 0.983 1.00 98.38 175 ASP A N 1
ATOM 1202 C CA . ASP A 1 175 ? -13.781 1.505 1.394 1.00 98.38 175 ASP A CA 1
ATOM 1203 C C . ASP A 1 175 ? -13.692 0.572 2.596 1.00 98.38 175 ASP A C 1
ATOM 1205 O O . ASP A 1 175 ? -14.516 0.586 3.526 1.00 98.38 175 ASP A O 1
ATOM 1209 N N . ARG A 1 176 ? -12.652 -0.267 2.586 1.00 98.12 176 ARG A N 1
ATOM 1210 C CA . ARG A 1 176 ? -12.439 -1.308 3.593 1.00 98.12 176 ARG A CA 1
ATOM 1211 C C . ARG A 1 176 ? -10.977 -1.444 3.970 1.00 98.12 176 ARG A C 1
ATOM 1213 O O . ARG A 1 176 ? -10.083 -1.443 3.128 1.00 98.12 176 ARG A O 1
ATOM 1220 N N . ILE A 1 177 ? -10.758 -1.707 5.251 1.00 98.00 177 ILE A N 1
ATOM 1221 C CA . ILE A 1 177 ? -9.494 -2.227 5.757 1.00 98.00 1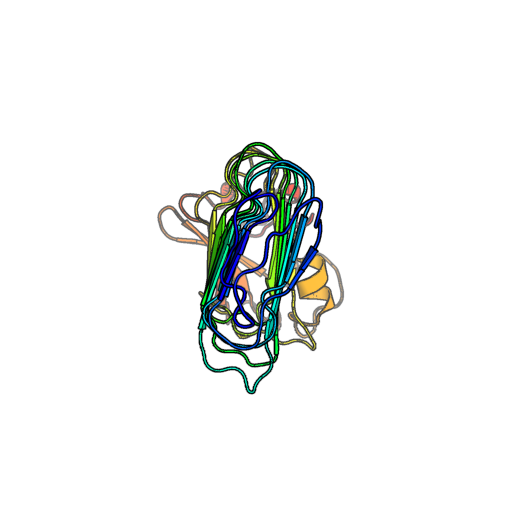77 ILE A CA 1
ATOM 1222 C C . ILE A 1 177 ? -9.613 -3.741 5.917 1.00 98.00 177 ILE A C 1
ATOM 1224 O O . ILE A 1 177 ? -10.464 -4.242 6.659 1.00 98.00 177 ILE A O 1
ATOM 1228 N N . ASP A 1 178 ? -8.743 -4.476 5.232 1.00 97.31 178 ASP A N 1
ATOM 1229 C CA . ASP A 1 178 ? -8.634 -5.929 5.333 1.00 97.31 178 ASP A CA 1
ATOM 1230 C C . ASP A 1 178 ? -7.500 -6.302 6.298 1.00 97.31 178 ASP A C 1
ATOM 1232 O O . ASP A 1 178 ? -6.312 -6.160 6.004 1.00 97.31 178 ASP A O 1
ATOM 1236 N N . LEU A 1 179 ? -7.888 -6.784 7.481 1.00 94.69 179 LEU A N 1
ATOM 1237 C CA . LEU A 1 179 ? -6.981 -7.188 8.561 1.00 94.69 179 LEU A CA 1
ATOM 1238 C C . LEU A 1 179 ? -6.739 -8.704 8.600 1.00 94.69 179 LEU A C 1
ATOM 1240 O O . LEU A 1 179 ? -6.061 -9.194 9.505 1.00 94.69 179 LEU A O 1
ATOM 1244 N N . SER A 1 180 ? -7.310 -9.469 7.665 1.00 94.00 180 SER A N 1
ATOM 1245 C CA . SER A 1 180 ? -7.344 -10.935 7.744 1.00 94.00 180 SER A CA 1
ATOM 1246 C C . SER A 1 180 ? -5.942 -11.552 7.756 1.00 94.00 180 SER A C 1
ATOM 1248 O O . SER A 1 180 ? -5.604 -12.304 8.674 1.00 94.00 180 SER A O 1
ATOM 1250 N N . ALA A 1 181 ? -5.101 -11.183 6.785 1.00 94.19 181 ALA A N 1
ATOM 1251 C CA . ALA A 1 181 ? -3.723 -11.652 6.673 1.00 94.19 181 ALA A CA 1
ATOM 1252 C C . ALA A 1 181 ? -2.841 -11.128 7.814 1.00 94.19 181 ALA A C 1
ATOM 1254 O O . ALA A 1 181 ? -1.997 -11.857 8.328 1.00 94.19 181 ALA A O 1
ATOM 1255 N N . TRP A 1 182 ? -3.066 -9.892 8.257 1.00 93.69 182 TRP A N 1
ATOM 1256 C CA . TRP A 1 182 ? -2.339 -9.292 9.372 1.00 93.69 182 TRP A CA 1
ATOM 1257 C C . TRP A 1 182 ? -2.583 -10.026 10.702 1.00 93.69 182 TRP A C 1
ATOM 1259 O O . TRP A 1 182 ? -1.634 -10.377 11.408 1.00 93.69 182 TRP A O 1
ATOM 1269 N N . ILE A 1 183 ? -3.845 -10.342 11.014 1.00 93.56 183 ILE A N 1
ATOM 1270 C CA . ILE A 1 183 ? -4.219 -11.120 12.204 1.00 93.56 183 ILE A CA 1
ATOM 1271 C C . ILE A 1 183 ? -3.699 -12.558 12.089 1.00 93.56 183 ILE A C 1
ATOM 1273 O O . ILE A 1 183 ? -3.063 -13.055 13.020 1.00 93.56 183 ILE A O 1
ATOM 1277 N N . ALA A 1 184 ? -3.925 -13.220 10.948 1.00 93.06 184 ALA A N 1
ATOM 1278 C CA . ALA A 1 184 ? -3.456 -14.588 10.706 1.00 93.06 184 ALA A CA 1
ATOM 1279 C C . ALA A 1 184 ? -1.922 -14.704 10.743 1.00 93.06 184 ALA A C 1
ATOM 1281 O O . ALA A 1 184 ? -1.386 -15.739 11.136 1.00 93.06 184 ALA A O 1
ATOM 1282 N N . GLY A 1 185 ? -1.225 -13.623 10.390 1.00 91.69 185 GLY A N 1
ATOM 1283 C CA . GLY A 1 185 ? 0.223 -13.481 10.474 1.00 91.69 185 GLY A CA 1
ATOM 1284 C C . GLY A 1 185 ? 0.780 -13.418 11.897 1.00 91.69 185 GLY A C 1
ATOM 1285 O O . GLY A 1 185 ? 1.998 -13.429 12.059 1.00 91.69 185 GLY A O 1
ATOM 1286 N N . GLY A 1 186 ? -0.075 -13.379 12.928 1.00 91.44 186 GLY A N 1
ATOM 1287 C CA . GLY A 1 186 ? 0.324 -13.375 14.339 1.00 91.44 186 GLY A CA 1
ATOM 1288 C C . GLY A 1 186 ? 0.599 -11.982 14.908 1.00 91.44 186 GLY A C 1
ATOM 1289 O O . GLY A 1 186 ? 1.328 -11.851 15.895 1.00 91.44 186 GLY A O 1
ATOM 1290 N N . ALA A 1 187 ? 0.063 -10.922 14.293 1.00 91.75 187 ALA A N 1
ATOM 1291 C CA . ALA A 1 187 ? 0.249 -9.564 14.800 1.00 91.75 187 ALA A CA 1
ATOM 1292 C C . ALA A 1 187 ? -0.339 -9.381 16.214 1.00 91.75 187 ALA A C 1
ATOM 1294 O O . ALA A 1 187 ? 0.259 -8.687 17.039 1.00 91.75 187 ALA A O 1
ATOM 1295 N N . LEU A 1 188 ? -1.442 -10.068 16.521 1.00 93.50 188 LEU A N 1
ATOM 1296 C CA . LEU A 1 188 ? -2.103 -10.068 17.828 1.00 93.50 188 LEU A CA 1
ATOM 1297 C C . LEU A 1 188 ? -1.644 -11.266 18.682 1.00 93.50 188 LEU A C 1
ATOM 1299 O O . LEU A 1 188 ? -1.732 -12.417 18.255 1.00 93.50 188 LEU A O 1
ATOM 1303 N N . GLN A 1 189 ? -1.148 -11.000 19.888 1.00 92.12 189 GLN A N 1
ATOM 1304 C CA . GLN A 1 189 ? -0.727 -11.996 20.877 1.00 92.12 189 GLN A CA 1
ATOM 1305 C C . GLN A 1 189 ? -1.935 -12.475 21.683 1.00 92.12 189 GLN A C 1
ATOM 1307 O O . GLN A 1 189 ? -2.826 -11.697 21.974 1.00 92.12 189 GLN A O 1
ATOM 1312 N N . ASN A 1 190 ? -1.978 -13.757 22.057 1.00 92.06 190 ASN A N 1
ATOM 1313 C CA . ASN A 1 190 ? -3.097 -14.375 22.796 1.00 92.06 190 ASN A CA 1
ATOM 1314 C C . ASN A 1 190 ? -4.481 -14.299 22.109 1.00 92.06 190 ASN A C 1
ATOM 1316 O O . ASN A 1 190 ? -5.456 -14.856 22.618 1.00 92.06 190 ASN A O 1
ATOM 1320 N N . TYR A 1 191 ? -4.570 -13.697 20.924 1.00 93.81 191 TYR A N 1
ATOM 1321 C CA . TYR A 1 191 ? -5.761 -13.697 20.095 1.00 93.81 191 TYR A CA 1
ATOM 1322 C C . TYR A 1 191 ? -5.980 -15.071 19.454 1.00 93.81 191 TYR A C 1
ATOM 1324 O O . TYR A 1 191 ? -5.080 -15.649 18.847 1.00 93.81 191 TYR A O 1
ATOM 1332 N N . THR A 1 192 ? -7.196 -15.603 19.572 1.00 90.06 192 THR A N 1
ATOM 1333 C CA . THR A 1 192 ? -7.539 -16.929 19.027 1.00 90.06 192 THR A CA 1
ATOM 1334 C C . THR A 1 192 ? -8.617 -16.865 17.954 1.00 90.06 192 THR A C 1
ATOM 1336 O O . THR A 1 192 ? -8.498 -17.528 16.926 1.00 90.06 192 THR A O 1
ATOM 1339 N N . ARG A 1 193 ? -9.694 -16.114 18.203 1.00 92.56 193 ARG A N 1
ATOM 1340 C CA . ARG A 1 193 ? -10.829 -15.893 17.297 1.00 92.56 193 ARG A CA 1
ATOM 1341 C C . ARG A 1 193 ? -11.739 -14.803 17.864 1.00 92.56 193 ARG A C 1
ATOM 1343 O O . ARG A 1 193 ? -11.674 -14.512 19.056 1.00 92.56 193 ARG A O 1
ATOM 1350 N N . GLY A 1 194 ? -12.687 -14.342 17.054 1.00 93.19 194 GLY A N 1
ATOM 1351 C CA . GLY A 1 194 ? -13.776 -13.467 17.487 1.00 93.19 194 GLY A CA 1
ATOM 1352 C C . GLY A 1 194 ? -13.664 -12.074 16.889 1.00 93.19 194 GLY A C 1
ATOM 1353 O O . GLY A 1 194 ? -13.097 -11.909 15.816 1.00 93.19 194 GLY A O 1
ATOM 1354 N N . ASN A 1 195 ? -14.252 -11.091 17.565 1.00 94.94 195 ASN A N 1
ATOM 1355 C CA . ASN A 1 195 ? -14.110 -9.694 17.187 1.00 94.94 195 ASN A CA 1
ATOM 1356 C C . ASN A 1 195 ? -12.909 -9.092 17.950 1.00 94.94 195 ASN A C 1
ATOM 1358 O O . ASN A 1 195 ? -13.008 -8.969 19.174 1.00 94.94 195 ASN A O 1
ATOM 1362 N N . PRO A 1 196 ? -11.811 -8.700 17.273 1.00 95.81 196 PRO A N 1
ATOM 1363 C CA . PRO A 1 196 ? -10.628 -8.128 17.918 1.00 95.81 196 PRO A CA 1
ATOM 1364 C C . PRO A 1 196 ? -10.910 -6.818 18.673 1.00 95.81 196 PRO A C 1
ATOM 1366 O O . PRO A 1 196 ? -10.197 -6.500 19.625 1.00 95.81 196 PRO A O 1
ATOM 1369 N N . PHE A 1 197 ? -11.977 -6.094 18.312 1.00 95.38 197 PHE A N 1
ATOM 1370 C CA . PHE A 1 197 ? -12.430 -4.908 19.042 1.00 95.38 197 PHE A CA 1
ATOM 1371 C C . PHE A 1 197 ? -13.056 -5.248 20.401 1.00 95.38 197 PHE A C 1
ATOM 1373 O O . PHE A 1 197 ? -12.939 -4.485 21.351 1.00 95.38 197 PHE A O 1
ATOM 1380 N N . LEU A 1 198 ? -13.692 -6.419 20.525 1.00 93.81 198 LEU A N 1
ATOM 1381 C CA . LEU A 1 198 ? -14.289 -6.878 21.787 1.00 93.81 198 LEU A CA 1
ATOM 1382 C C . LEU A 1 198 ? -13.297 -7.628 22.672 1.00 93.81 198 LEU A C 1
ATOM 1384 O O . LEU A 1 198 ? -13.494 -7.714 23.881 1.00 93.81 198 LEU A O 1
ATOM 1388 N N . THR A 1 199 ? -12.239 -8.187 22.085 1.00 94.38 199 THR A N 1
ATOM 1389 C CA . THR A 1 199 ? -11.164 -8.830 22.846 1.00 94.38 199 THR A CA 1
ATOM 1390 C C . THR A 1 199 ? -10.128 -7.824 23.345 1.00 94.38 199 THR A C 1
ATOM 1392 O O . THR A 1 199 ? -9.084 -8.252 23.824 1.00 94.38 199 THR A O 1
ATOM 1395 N N . GLY A 1 200 ? -10.367 -6.517 23.191 1.00 93.75 200 GLY A N 1
ATOM 1396 C CA . GLY A 1 200 ? -9.469 -5.463 23.665 1.00 93.75 200 GLY A CA 1
ATOM 1397 C C . GLY A 1 200 ? -8.200 -5.287 22.834 1.00 93.75 200 GLY A C 1
ATOM 1398 O O . GLY A 1 200 ? -7.282 -4.617 23.281 1.00 93.75 200 GLY A O 1
ATOM 1399 N N . HIS A 1 201 ? -8.116 -5.905 21.651 1.00 95.56 201 HIS A N 1
ATOM 1400 C CA . HIS A 1 201 ? -6.908 -5.854 20.824 1.00 95.56 201 HIS A CA 1
ATOM 1401 C C . HIS A 1 201 ? -6.922 -4.699 19.830 1.00 95.56 201 HIS A C 1
ATOM 1403 O O . HIS A 1 201 ? -5.865 -4.246 19.404 1.00 95.56 201 HIS A O 1
ATOM 1409 N N . LEU A 1 202 ? -8.105 -4.242 19.421 1.00 95.88 202 LEU A N 1
ATOM 1410 C CA . LEU A 1 202 ? -8.268 -3.105 18.524 1.00 95.88 202 LEU A CA 1
ATOM 1411 C C . LEU A 1 202 ? -9.261 -2.109 19.110 1.00 95.88 202 LEU A C 1
ATOM 1413 O O . LEU A 1 202 ? -10.236 -2.493 19.751 1.00 95.88 202 LEU A O 1
ATOM 1417 N N . GLN A 1 203 ? -9.045 -0.830 18.837 1.00 96.00 203 GLN A N 1
ATOM 1418 C CA . GLN A 1 203 ? -10.040 0.209 19.077 1.00 96.00 203 GLN A CA 1
ATOM 1419 C C . GLN A 1 203 ? -9.934 1.307 18.025 1.00 96.00 203 GLN A C 1
ATOM 1421 O O . GLN A 1 203 ? -8.886 1.491 17.402 1.00 96.00 203 GLN A O 1
ATOM 1426 N N . LEU A 1 204 ? -11.023 2.044 17.837 1.00 97.19 204 LEU A N 1
ATOM 1427 C CA . LEU A 1 204 ? -11.002 3.324 17.148 1.00 97.19 204 LEU A CA 1
ATOM 1428 C C . LEU A 1 204 ? -10.912 4.449 18.178 1.00 97.19 204 LEU A C 1
ATOM 1430 O O . LEU A 1 204 ? -11.648 4.433 19.157 1.00 97.19 204 LEU A O 1
ATOM 1434 N N . ALA A 1 205 ? -10.076 5.451 17.942 1.00 96.44 205 ALA A N 1
ATOM 1435 C CA . ALA A 1 205 ? -10.033 6.664 18.756 1.00 96.44 205 ALA A CA 1
ATOM 1436 C C . ALA A 1 205 ? -10.223 7.900 17.870 1.00 96.44 205 ALA A C 1
ATOM 1438 O O . ALA A 1 205 ? -9.568 8.039 16.836 1.00 96.44 205 ALA A O 1
ATOM 1439 N N . GLN A 1 206 ? -11.118 8.808 18.262 1.00 97.12 206 GLN A N 1
ATOM 1440 C CA . GLN A 1 206 ? -11.290 10.083 17.563 1.00 97.12 206 GLN A CA 1
ATOM 1441 C C . GLN A 1 206 ? -10.157 11.042 17.960 1.00 97.12 206 GLN A C 1
ATOM 1443 O O . GLN A 1 206 ? -9.978 11.346 19.138 1.00 97.12 206 GLN A O 1
ATOM 1448 N N . ALA A 1 207 ? -9.434 11.580 16.980 1.00 96.31 207 ALA A N 1
ATOM 1449 C CA . ALA A 1 207 ? -8.335 12.521 17.178 1.00 96.31 207 ALA A CA 1
ATOM 1450 C C . ALA A 1 207 ? -8.543 13.779 16.322 1.00 96.31 207 ALA A C 1
ATOM 1452 O O . ALA A 1 207 ? -8.088 13.874 15.182 1.00 96.31 207 ALA A O 1
ATOM 1453 N N . GLY A 1 208 ? -9.256 14.769 16.869 1.00 96.25 208 GLY A N 1
ATOM 1454 C CA . GLY A 1 208 ? -9.648 15.955 16.104 1.00 96.25 208 GLY A CA 1
ATOM 1455 C C . GLY A 1 208 ? -10.517 15.553 14.903 1.00 96.25 208 GLY A C 1
ATOM 1456 O O . GLY A 1 208 ? -11.497 14.838 15.113 1.00 96.25 208 GLY A O 1
ATOM 1457 N N . PRO A 1 209 ? -10.188 15.966 13.664 1.00 96.50 209 PRO A N 1
ATOM 1458 C CA . PRO A 1 209 ? -10.925 15.542 12.473 1.00 96.50 209 PRO A CA 1
ATOM 1459 C C . PRO A 1 209 ? -10.569 14.118 12.006 1.00 96.50 209 PRO A C 1
ATOM 1461 O O . PRO A 1 209 ? -11.199 13.618 11.083 1.00 96.50 209 PRO A O 1
ATOM 1464 N N . HIS A 1 210 ? -9.574 13.464 12.611 1.00 97.88 210 HIS A N 1
ATOM 1465 C CA . HIS A 1 210 ? -9.072 12.153 12.195 1.00 97.88 210 HIS A CA 1
ATOM 1466 C C . HIS A 1 210 ? -9.621 11.030 13.075 1.00 97.88 210 HIS A C 1
ATOM 1468 O O . HIS A 1 210 ? -9.958 11.249 14.240 1.00 97.88 210 HIS A O 1
ATOM 1474 N N . THR A 1 211 ? -9.604 9.807 12.553 1.00 98.19 211 THR A N 1
ATOM 1475 C CA . THR A 1 211 ? -9.806 8.589 13.348 1.00 98.19 211 THR A CA 1
ATOM 1476 C C . THR A 1 211 ? -8.518 7.781 13.379 1.00 98.19 211 THR A C 1
ATOM 1478 O O . THR A 1 211 ? -7.818 7.675 12.376 1.00 98.19 211 THR A O 1
ATOM 1481 N N . LEU A 1 212 ? -8.197 7.201 14.529 1.00 97.88 212 LEU A N 1
ATOM 1482 C CA . LEU A 1 212 ? -7.049 6.323 14.722 1.00 97.88 212 LEU A CA 1
ATOM 1483 C C . LEU A 1 212 ? -7.551 4.889 14.873 1.00 97.88 212 LEU A C 1
ATOM 1485 O O . LEU A 1 212 ? -8.342 4.630 15.775 1.00 97.88 212 LEU A O 1
ATOM 1489 N N . LEU A 1 213 ? -7.070 3.957 14.051 1.00 97.00 213 LEU A N 1
ATOM 1490 C CA . LEU A 1 213 ? -7.130 2.535 14.390 1.00 97.00 213 LEU A CA 1
ATOM 1491 C C . LEU A 1 213 ? -5.931 2.226 15.273 1.00 97.00 213 LEU A C 1
ATOM 1493 O O . LEU A 1 213 ? -4.780 2.311 14.834 1.00 97.00 213 LEU A O 1
ATOM 1497 N N . GLN A 1 214 ? -6.209 1.884 16.521 1.00 96.19 214 GLN A N 1
ATOM 1498 C CA . GLN A 1 214 ? -5.201 1.559 17.512 1.00 96.19 214 GLN A CA 1
ATOM 1499 C C . GLN A 1 214 ? -5.217 0.069 17.821 1.00 96.19 214 GLN A C 1
ATOM 1501 O O . GLN A 1 214 ? -6.261 -0.582 17.766 1.00 96.19 214 GLN A O 1
ATOM 1506 N N . VAL A 1 215 ? -4.046 -0.454 18.159 1.00 94.75 215 VAL A N 1
ATOM 1507 C CA . VAL A 1 215 ? -3.835 -1.845 18.537 1.00 94.75 215 VAL A CA 1
ATOM 1508 C C . VAL A 1 215 ? -3.212 -1.933 19.917 1.00 94.75 215 VAL A C 1
ATOM 1510 O O . VAL A 1 215 ? -2.239 -1.245 20.213 1.00 94.75 215 VAL A O 1
ATOM 1513 N N . ASP A 1 216 ? -3.755 -2.829 20.725 1.00 94.44 216 ASP A N 1
ATOM 1514 C CA . ASP A 1 216 ? -3.096 -3.400 21.884 1.00 94.44 216 ASP A CA 1
ATOM 1515 C C . ASP A 1 216 ? -2.787 -4.863 21.550 1.00 94.44 216 ASP A C 1
ATOM 1517 O O . ASP A 1 216 ? -3.674 -5.662 21.242 1.00 94.44 216 ASP A O 1
ATOM 1521 N N . ARG A 1 217 ? -1.500 -5.212 21.511 1.00 92.50 217 ARG A N 1
ATOM 1522 C CA . ARG A 1 217 ? -1.094 -6.513 20.977 1.00 92.50 217 ARG A CA 1
ATOM 1523 C C . ARG A 1 217 ? -1.506 -7.667 21.871 1.00 92.50 217 ARG A C 1
ATOM 1525 O O . ARG A 1 217 ? -1.686 -8.744 21.318 1.00 92.50 217 ARG A O 1
ATOM 1532 N N . ASP A 1 218 ? -1.586 -7.489 23.185 1.00 92.56 218 ASP A N 1
ATOM 1533 C CA . ASP A 1 218 ? -1.894 -8.583 24.115 1.00 92.56 218 ASP A CA 1
ATOM 1534 C C . ASP A 1 218 ? -3.363 -8.616 24.565 1.00 92.56 218 ASP A C 1
ATOM 1536 O O . ASP A 1 218 ? -3.786 -9.586 25.204 1.00 92.56 218 ASP A O 1
ATOM 1540 N N . GLY A 1 219 ? -4.137 -7.595 24.184 1.00 92.50 219 GLY A N 1
ATOM 1541 C CA . GLY A 1 219 ? -5.555 -7.466 24.496 1.00 92.50 219 GLY A CA 1
ATOM 1542 C C . GLY A 1 219 ? -5.855 -6.937 25.899 1.00 92.50 219 GLY A C 1
ATOM 1543 O O . GLY A 1 219 ? -7.006 -7.030 26.332 1.00 92.50 219 GLY A O 1
ATOM 1544 N N . GLY A 1 220 ? -4.859 -6.405 26.617 1.00 91.38 220 GLY A N 1
ATOM 1545 C CA . GLY A 1 220 ? -5.000 -5.848 27.966 1.00 91.38 220 GLY A CA 1
ATOM 1546 C C . GLY A 1 220 ? -5.879 -4.596 28.049 1.00 91.38 220 GLY A C 1
ATOM 1547 O O . GLY A 1 220 ? -6.423 -4.297 29.114 1.00 91.38 220 GLY A O 1
ATOM 1548 N N . SER A 1 221 ? -6.091 -3.920 26.918 1.00 88.56 221 SER A N 1
ATOM 1549 C CA . SER A 1 221 ? -6.779 -2.629 26.800 1.00 88.56 221 SER A CA 1
ATOM 1550 C C . SER A 1 221 ? -6.095 -1.500 27.579 1.00 88.56 221 SER A C 1
ATOM 1552 O O . SER A 1 221 ? -6.765 -0.610 28.106 1.00 88.56 221 SER A O 1
ATOM 1554 N N . ASP A 1 222 ? -4.767 -1.534 27.680 1.00 87.56 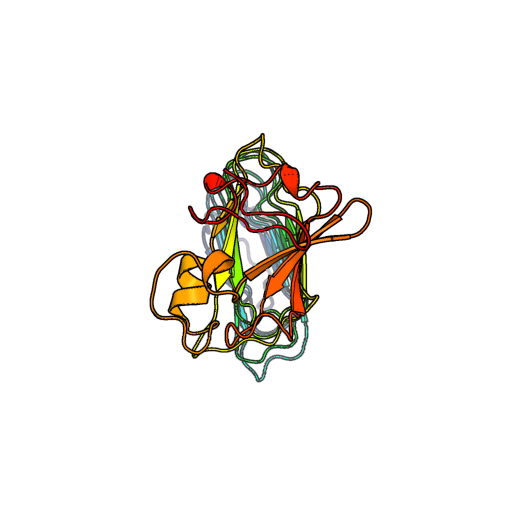222 ASP A N 1
ATOM 1555 C CA . ASP A 1 222 ? -3.979 -0.605 28.499 1.00 87.56 222 ASP A CA 1
ATOM 1556 C C . ASP A 1 222 ? -2.796 0.038 27.755 1.00 87.56 222 ASP A C 1
ATOM 1558 O O . ASP A 1 222 ? -2.326 1.098 28.172 1.00 87.56 222 ASP A O 1
ATOM 1562 N N . ASN A 1 223 ? -2.352 -0.542 26.633 1.00 88.69 223 ASN A N 1
ATOM 1563 C CA . ASN A 1 223 ? -1.152 -0.110 25.906 1.00 88.69 223 ASN A CA 1
ATOM 1564 C C . ASN A 1 223 ? -1.391 0.081 24.399 1.00 88.69 223 ASN A C 1
ATOM 1566 O O . ASN A 1 223 ? -0.595 -0.347 23.559 1.00 88.69 223 ASN A O 1
ATOM 1570 N N . PHE A 1 224 ? -2.484 0.759 24.050 1.00 93.94 224 PHE A N 1
ATOM 1571 C CA . PHE A 1 224 ? -2.820 1.038 22.658 1.00 93.94 224 PHE A CA 1
ATOM 1572 C C . PHE A 1 224 ? -1.768 1.900 21.948 1.00 93.94 224 PHE A C 1
ATOM 1574 O O . PHE A 1 224 ? -1.386 2.979 22.406 1.00 93.94 224 PHE A O 1
ATOM 1581 N N . VAL A 1 225 ? -1.356 1.447 20.765 1.00 94.12 225 VAL A N 1
ATOM 1582 C CA . VAL A 1 225 ? -0.536 2.205 19.813 1.00 94.12 225 VAL A CA 1
ATOM 1583 C C . VAL A 1 225 ? -1.303 2.398 18.514 1.00 94.12 225 VAL A C 1
ATOM 1585 O O . VAL A 1 225 ? -2.013 1.502 18.064 1.00 94.12 225 VAL A O 1
ATOM 1588 N N . THR A 1 226 ? -1.164 3.556 17.874 1.00 95.31 226 THR A N 1
ATOM 1589 C CA . THR A 1 226 ? -1.797 3.786 16.570 1.00 95.31 226 THR A CA 1
ATOM 1590 C C . THR A 1 226 ? -1.143 2.908 15.516 1.00 95.31 226 THR A C 1
ATOM 1592 O O . THR A 1 226 ? 0.076 2.914 15.361 1.00 95.31 226 THR A O 1
ATOM 1595 N N . LEU A 1 227 ? -1.958 2.183 14.764 1.00 94.19 227 LEU A N 1
ATOM 1596 C CA . LEU A 1 227 ? -1.544 1.440 13.581 1.00 94.19 227 LEU A CA 1
ATOM 1597 C C . LEU A 1 227 ? -1.735 2.293 12.323 1.00 94.19 227 LEU A C 1
ATOM 1599 O O . LEU A 1 227 ? -0.807 2.475 11.537 1.00 94.19 227 LEU A O 1
ATOM 1603 N N . LEU A 1 228 ? -2.931 2.856 12.180 1.00 96.31 228 LEU A N 1
ATOM 1604 C CA . LEU A 1 228 ? -3.384 3.567 10.992 1.00 96.31 228 LEU A CA 1
ATOM 1605 C C . LEU A 1 228 ? -4.117 4.841 11.407 1.00 96.31 228 LEU A C 1
ATOM 1607 O O . LEU A 1 228 ? -4.945 4.821 12.319 1.00 96.31 228 LEU A O 1
ATOM 1611 N N . THR A 1 229 ? -3.814 5.941 10.724 1.00 98.19 229 THR A N 1
ATOM 1612 C CA . THR A 1 229 ? -4.565 7.196 10.827 1.00 98.19 229 THR A CA 1
ATOM 1613 C C . THR A 1 229 ? -5.430 7.364 9.588 1.00 98.19 229 THR A C 1
ATOM 1615 O O . THR A 1 229 ? -4.910 7.370 8.475 1.00 98.19 229 THR A O 1
ATOM 1618 N N . PHE A 1 230 ? -6.733 7.536 9.790 1.00 98.50 230 PHE A N 1
ATOM 1619 C CA . PHE A 1 230 ? -7.689 7.927 8.760 1.00 98.50 230 PHE A CA 1
ATOM 1620 C C . PHE A 1 230 ? -7.879 9.439 8.810 1.00 98.50 230 PHE A C 1
ATOM 1622 O O . PHE A 1 230 ? -8.382 9.988 9.799 1.00 98.50 230 PHE A O 1
ATOM 1629 N N . GLN A 1 231 ? -7.455 10.130 7.761 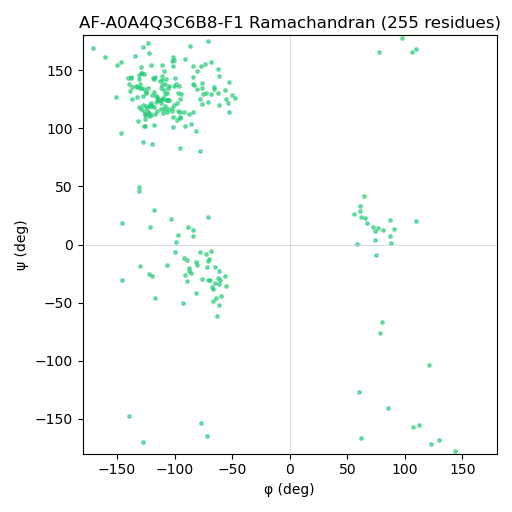1.00 98.31 231 GLN A N 1
ATOM 1630 C CA . GLN A 1 231 ? -7.518 11.582 7.694 1.00 98.31 231 GLN A CA 1
ATOM 1631 C C . GLN A 1 231 ? -8.945 12.051 7.426 1.00 98.31 231 GLN A C 1
ATOM 1633 O O . GLN A 1 231 ? -9.571 11.608 6.476 1.00 98.31 231 GLN A O 1
ATOM 1638 N N . ASN A 1 232 ? -9.441 12.997 8.229 1.00 97.50 232 ASN A N 1
ATOM 1639 C CA . ASN A 1 232 ? -10.736 13.650 8.012 1.00 97.50 232 ASN A CA 1
ATOM 1640 C C . ASN A 1 232 ? -11.955 12.706 8.051 1.00 97.50 232 ASN A C 1
ATOM 1642 O O . ASN A 1 232 ? -13.014 13.052 7.533 1.00 97.50 232 ASN A O 1
ATOM 1646 N N . VAL A 1 233 ? -11.831 11.553 8.717 1.00 97.44 233 VAL A N 1
ATOM 1647 C CA . VAL A 1 233 ? -12.931 10.604 8.930 1.00 97.44 233 VAL A CA 1
ATOM 1648 C C . VAL A 1 233 ? -13.349 10.620 10.395 1.00 97.44 233 VAL A C 1
ATOM 1650 O O . VAL A 1 233 ? -12.513 10.545 11.299 1.00 97.44 233 VAL A O 1
ATOM 1653 N N . THR A 1 234 ? -14.657 10.692 10.644 1.00 96.56 234 THR A N 1
ATOM 1654 C CA . THR A 1 234 ? -15.222 10.587 12.000 1.00 96.56 234 THR A CA 1
ATOM 1655 C C . THR A 1 234 ? -15.384 9.118 12.392 1.00 96.56 234 THR A C 1
ATOM 1657 O O . THR A 1 234 ? -15.886 8.322 11.604 1.00 96.56 234 THR A O 1
ATOM 1660 N N . ALA A 1 235 ? -15.033 8.754 13.624 1.00 95.69 235 ALA A N 1
ATOM 1661 C CA . ALA A 1 235 ? -15.011 7.371 14.100 1.00 95.69 235 ALA A CA 1
ATOM 1662 C C . ALA A 1 235 ? -16.391 6.699 14.039 1.00 95.69 235 ALA A C 1
ATOM 1664 O O . ALA A 1 235 ? -16.494 5.501 13.796 1.00 95.69 235 ALA A O 1
ATOM 1665 N N . THR A 1 236 ? -17.465 7.477 14.187 1.00 93.25 236 THR A N 1
ATOM 1666 C CA . THR A 1 236 ? -18.850 6.995 14.083 1.00 93.25 236 THR A CA 1
ATOM 1667 C C . THR A 1 236 ? -19.288 6.672 12.652 1.00 93.25 236 THR A C 1
ATOM 1669 O O . THR A 1 236 ? -20.391 6.171 12.469 1.00 93.25 236 THR A O 1
ATOM 1672 N N . ALA A 1 237 ? -18.479 6.989 11.636 1.00 94.69 237 ALA A N 1
ATOM 1673 C CA . ALA A 1 237 ? -18.749 6.610 10.249 1.00 94.69 237 ALA A CA 1
ATOM 1674 C C . ALA A 1 237 ? -18.336 5.159 9.943 1.00 94.69 237 ALA A C 1
ATOM 1676 O O . ALA A 1 237 ? -18.745 4.606 8.924 1.00 94.69 237 ALA A O 1
ATOM 1677 N N . PHE A 1 238 ? -17.529 4.534 10.807 1.00 95.62 238 PHE A N 1
ATOM 1678 C CA . PHE A 1 238 ? -17.062 3.168 10.604 1.00 95.62 238 PHE A CA 1
ATOM 1679 C C . PHE A 1 238 ? -18.151 2.150 10.926 1.00 95.62 238 PHE A C 1
ATOM 1681 O O . PHE A 1 238 ? -18.837 2.240 11.941 1.00 95.62 238 PHE A O 1
ATOM 1688 N N . THR A 1 239 ? -18.239 1.126 10.083 1.00 95.25 239 THR A N 1
ATOM 1689 C CA . THR A 1 239 ? -19.121 -0.028 10.275 1.00 95.25 239 THR A CA 1
ATOM 1690 C C . THR A 1 239 ? -18.305 -1.316 10.269 1.00 95.25 239 THR A C 1
ATOM 1692 O O . THR A 1 239 ? -17.120 -1.316 9.923 1.00 95.25 239 THR A O 1
ATOM 1695 N N . ALA A 1 240 ? -18.946 -2.448 10.569 1.00 94.25 240 ALA A N 1
ATOM 1696 C CA . ALA A 1 240 ? -18.316 -3.754 10.387 1.00 94.25 240 ALA A CA 1
ATOM 1697 C C . ALA A 1 240 ? -17.808 -3.965 8.947 1.00 94.25 240 ALA A C 1
ATOM 1699 O O . ALA A 1 240 ? -16.746 -4.552 8.748 1.00 94.25 240 ALA A O 1
ATOM 1700 N N . ALA A 1 241 ? -18.524 -3.455 7.938 1.00 94.19 241 ALA A N 1
ATOM 1701 C CA . ALA A 1 241 ? -18.131 -3.592 6.536 1.00 94.19 241 ALA A CA 1
ATOM 1702 C C . ALA A 1 241 ? -16.812 -2.866 6.218 1.00 94.19 241 ALA A C 1
ATOM 1704 O O . ALA A 1 241 ? -16.032 -3.362 5.406 1.00 94.19 241 ALA A O 1
ATOM 1705 N N . SER A 1 242 ? -16.542 -1.747 6.895 1.00 94.94 242 SER A N 1
ATOM 1706 C CA . SER A 1 242 ? -15.320 -0.947 6.743 1.00 94.94 242 SER A CA 1
ATOM 1707 C C . SER A 1 242 ? -14.076 -1.620 7.338 1.00 94.94 242 SER A C 1
ATOM 1709 O O . SER A 1 242 ? -12.957 -1.246 7.003 1.00 94.94 242 SER A O 1
ATOM 1711 N N . LEU A 1 243 ? -14.246 -2.596 8.237 1.00 95.38 243 LEU A N 1
ATOM 1712 C CA . LEU A 1 243 ? -13.170 -3.167 9.061 1.00 95.38 243 LEU A CA 1
ATOM 1713 C C . LEU A 1 243 ? -13.170 -4.701 9.016 1.00 95.38 243 LEU A C 1
ATOM 1715 O O . LEU A 1 243 ? -13.166 -5.374 10.045 1.00 95.38 243 LEU A O 1
ATOM 1719 N N . GLY A 1 244 ? -13.218 -5.274 7.812 1.00 87.75 244 GLY A N 1
ATOM 1720 C CA . GLY A 1 244 ? -13.078 -6.723 7.615 1.00 87.75 244 G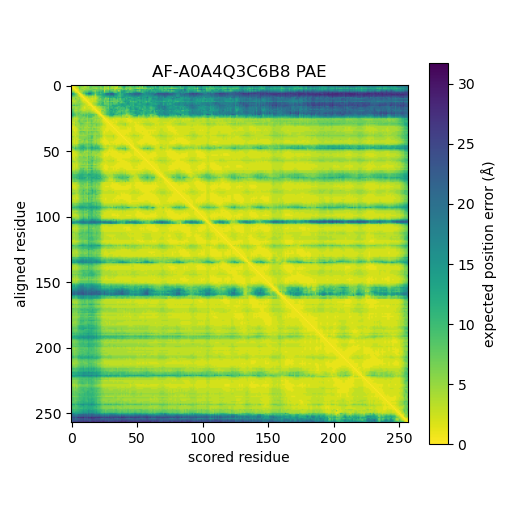LY A CA 1
ATOM 1721 C C . GLY A 1 244 ? -14.208 -7.570 8.214 1.00 87.75 244 GLY A C 1
ATOM 1722 O O . GLY A 1 244 ? -14.008 -8.748 8.501 1.00 87.75 244 GLY A O 1
ATOM 1723 N N . GLY A 1 245 ? -15.389 -6.984 8.423 1.00 92.06 245 GLY A N 1
ATOM 1724 C CA . GLY A 1 245 ? -16.542 -7.642 9.040 1.00 92.06 245 GLY A CA 1
ATOM 1725 C C . GLY A 1 245 ? -16.574 -7.561 10.567 1.00 92.06 245 GLY A C 1
ATOM 1726 O O . GLY A 1 245 ? -17.430 -8.200 11.179 1.00 92.06 245 GLY A O 1
ATOM 1727 N N . PHE A 1 246 ? -15.675 -6.798 11.195 1.00 94.25 246 PHE A N 1
ATOM 1728 C CA . PHE A 1 246 ? -15.623 -6.642 12.647 1.00 94.25 246 PHE A CA 1
ATOM 1729 C C . PHE A 1 246 ? -16.338 -5.360 13.097 1.00 94.25 246 PHE A C 1
ATOM 1731 O O . PHE A 1 246 ? -15.858 -4.272 12.781 1.00 94.25 246 PHE A O 1
ATOM 1738 N N . PRO A 1 247 ? -17.456 -5.452 13.848 1.00 94.38 247 PRO A N 1
ATOM 1739 C CA . PRO A 1 247 ? -18.087 -4.277 14.445 1.00 94.38 247 PRO A CA 1
ATOM 1740 C C . PRO A 1 247 ? -17.085 -3.488 15.306 1.00 94.38 247 PRO A C 1
ATOM 1742 O O . PRO A 1 247 ? -16.463 -4.094 16.192 1.00 94.38 247 PRO A O 1
ATOM 1745 N N . PRO A 1 248 ? -16.889 -2.182 15.056 1.00 94.00 248 PRO A N 1
ATOM 1746 C CA . PRO A 1 248 ? -15.887 -1.402 15.766 1.00 94.00 248 PRO A CA 1
ATOM 1747 C C . PRO A 1 248 ? -16.290 -1.077 17.208 1.00 94.00 248 PRO A C 1
ATOM 1749 O O . PRO A 1 248 ? -17.465 -0.966 17.559 1.00 94.00 248 PRO A O 1
ATOM 1752 N N . HIS A 1 249 ? -15.273 -0.846 18.035 1.00 92.38 249 HIS A N 1
ATOM 1753 C CA . HIS A 1 249 ? -15.394 -0.219 19.349 1.00 92.38 249 HIS A CA 1
ATOM 1754 C C . HIS A 1 249 ? -14.666 1.126 19.318 1.00 92.38 249 HIS A C 1
ATOM 1756 O O . HIS A 1 249 ? -13.482 1.168 18.970 1.00 92.38 249 HIS A O 1
ATOM 1762 N N . VAL A 1 250 ? -15.363 2.208 19.670 1.00 90.56 250 VAL A N 1
ATOM 1763 C CA . VAL A 1 250 ? -14.781 3.554 19.756 1.00 90.56 250 VAL A CA 1
ATOM 1764 C C . VAL A 1 250 ? -14.414 3.851 21.207 1.00 90.56 250 VAL A C 1
ATOM 1766 O O . VAL A 1 250 ? -15.236 3.677 22.102 1.00 90.56 250 VAL A O 1
ATOM 176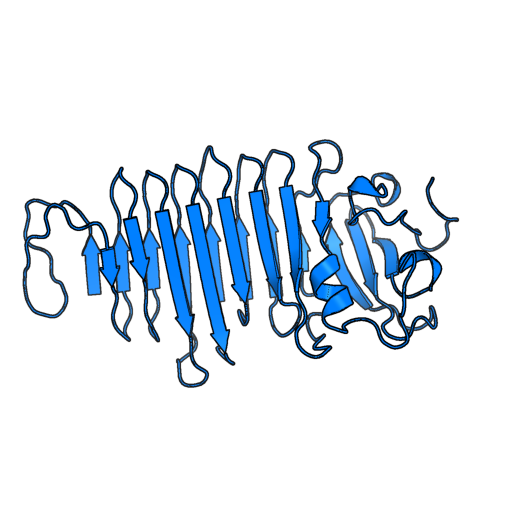9 N N . GLU A 1 251 ? -13.191 4.318 21.445 1.00 88.12 251 GLU A N 1
ATOM 1770 C CA . GLU A 1 251 ? -12.699 4.719 22.761 1.00 88.12 251 GLU A CA 1
ATOM 1771 C C . GLU A 1 251 ? -13.684 5.681 23.445 1.00 88.12 251 GLU A C 1
ATOM 1773 O O . GLU A 1 251 ? -14.123 6.682 22.873 1.00 88.12 251 GLU A O 1
ATOM 1778 N N . GLY A 1 252 ? -14.048 5.368 24.691 1.00 79.75 252 GLY A N 1
ATOM 1779 C CA . GLY A 1 252 ? -14.990 6.173 25.470 1.00 79.75 252 GLY A CA 1
ATOM 1780 C C . GLY A 1 252 ? -16.456 6.045 25.040 1.00 79.75 252 GLY A C 1
ATOM 1781 O O . GLY A 1 252 ? -17.308 6.726 25.615 1.00 79.75 252 GLY A O 1
ATOM 1782 N N . GLN A 1 253 ? -16.772 5.175 24.078 1.00 74.75 253 GLN A N 1
ATOM 1783 C CA . GLN A 1 253 ? -18.136 4.812 23.693 1.00 74.75 253 GLN A CA 1
ATOM 1784 C C . GLN A 1 253 ? -18.362 3.299 23.821 1.00 74.75 253 GLN A C 1
ATOM 1786 O O . GLN A 1 253 ? -17.429 2.523 23.986 1.00 74.75 253 GLN A O 1
ATOM 1791 N N . GLY A 1 254 ? -19.630 2.877 23.811 1.00 62.06 254 GLY A N 1
ATOM 1792 C CA . GLY A 1 254 ? -19.963 1.455 23.701 1.00 62.06 254 GLY A CA 1
ATOM 1793 C C . GLY A 1 254 ? -19.656 0.905 22.297 1.00 62.06 254 GLY A C 1
ATOM 1794 O O . GLY A 1 254 ? -19.294 1.676 21.407 1.00 62.06 254 GLY A O 1
ATOM 1795 N N . PRO A 1 255 ? -19.817 -0.414 22.075 1.00 63.81 255 PRO A N 1
ATOM 1796 C CA . PRO A 1 255 ? -19.743 -0.999 20.735 1.00 63.81 255 PRO A CA 1
ATOM 1797 C C . PRO A 1 255 ? -20.694 -0.275 19.773 1.00 63.81 255 PRO A C 1
ATOM 1799 O O . PRO A 1 255 ? -21.804 0.072 20.178 1.00 63.81 255 PRO A O 1
ATOM 1802 N N . LEU A 1 256 ? -20.262 -0.047 18.531 1.00 64.12 256 LEU A N 1
ATOM 1803 C CA . LEU A 1 256 ? -21.143 0.462 17.478 1.00 64.12 256 LEU A CA 1
ATOM 1804 C C . LEU A 1 256 ? -21.903 -0.710 16.834 1.00 64.12 256 LEU A C 1
ATOM 1806 O O . LEU A 1 256 ? -21.319 -1.778 16.621 1.00 64.12 256 LEU A O 1
ATOM 1810 N N . ASP A 1 257 ? -23.196 -0.497 16.575 1.00 54.34 257 ASP A N 1
ATOM 1811 C CA . ASP A 1 257 ? -24.139 -1.488 16.030 1.00 54.34 257 ASP A CA 1
ATOM 1812 C C . ASP A 1 257 ? -23.863 -1.849 14.557 1.00 54.34 257 ASP A C 1
ATOM 1814 O O . ASP A 1 257 ? -23.521 -0.941 13.761 1.00 54.34 257 ASP A O 1
#

Radius of gyration: 19.99 Å; Cα contacts (8 Å, |Δi|>4): 814; chains: 1; bounding box: 49×33×63 Å